Protein AF-R8CLT2-F1 (afdb_monomer_lite)

Radius of gyration: 24.38 Å; chains: 1; bounding box: 59×40×76 Å

Structure (mmCIF, N/CA/C/O backbone):
data_AF-R8CLT2-F1
#
_entry.id   AF-R8CLT2-F1
#
loop_
_atom_site.group_PDB
_atom_site.id
_atom_site.type_symbol
_atom_site.label_atom_id
_atom_site.label_alt_id
_atom_site.label_comp_id
_atom_site.label_asym_id
_atom_site.label_entity_id
_atom_site.label_seq_id
_atom_site.pdbx_PDB_ins_code
_atom_site.Cartn_x
_atom_site.Cartn_y
_atom_site.Cartn_z
_atom_site.occupancy
_atom_site.B_iso_or_equiv
_atom_site.auth_seq_id
_atom_site.auth_comp_id
_atom_site.auth_asym_id
_atom_site.auth_atom_id
_atom_site.pdbx_PDB_model_num
ATOM 1 N N . VAL A 1 1 ? -0.110 -12.751 3.035 1.00 49.50 1 VAL A N 1
ATOM 2 C CA . VAL A 1 1 ? 0.381 -11.671 2.142 1.00 49.50 1 VAL A CA 1
ATOM 3 C C . VAL A 1 1 ? 1.521 -12.260 1.326 1.00 49.50 1 VAL A C 1
ATOM 5 O O . VAL A 1 1 ? 2.300 -12.986 1.939 1.00 49.50 1 VAL A O 1
ATOM 8 N N . PRO A 1 2 ? 1.594 -12.081 -0.006 1.00 53.91 2 PRO A N 1
ATOM 9 C CA . PRO A 1 2 ? 2.715 -12.620 -0.772 1.00 53.91 2 PRO A CA 1
ATOM 10 C C . PRO A 1 2 ? 4.016 -12.050 -0.204 1.00 53.91 2 PRO A C 1
ATOM 12 O O . PRO A 1 2 ? 4.195 -10.838 -0.143 1.00 53.91 2 PRO A O 1
ATOM 15 N N . SER A 1 3 ? 4.888 -12.934 0.277 1.00 74.69 3 SER A N 1
ATOM 16 C CA . SER A 1 3 ? 6.164 -12.563 0.891 1.00 74.69 3 SER A CA 1
ATOM 17 C C . SER A 1 3 ? 7.198 -12.132 -0.144 1.00 74.69 3 SER A C 1
ATOM 19 O O . SER A 1 3 ? 8.192 -11.520 0.229 1.00 74.69 3 SER A O 1
ATOM 21 N N . LYS A 1 4 ? 6.957 -12.430 -1.427 1.00 87.88 4 LYS A N 1
ATOM 22 C CA . LYS A 1 4 ? 7.876 -12.201 -2.535 1.00 87.88 4 LYS A CA 1
ATOM 23 C C . LYS A 1 4 ? 7.122 -11.782 -3.802 1.00 87.88 4 LYS A C 1
ATOM 25 O O . LYS A 1 4 ? 6.136 -12.430 -4.151 1.00 87.88 4 LYS A O 1
ATOM 30 N N . LEU A 1 5 ? 7.578 -10.729 -4.478 1.00 89.69 5 LEU A N 1
ATOM 31 C CA . LEU A 1 5 ? 7.021 -10.226 -5.742 1.00 89.69 5 LEU A CA 1
ATOM 32 C C . LEU A 1 5 ? 8.101 -9.615 -6.649 1.00 89.69 5 LEU A C 1
ATOM 34 O O . LEU A 1 5 ? 9.196 -9.307 -6.187 1.00 89.69 5 LEU A O 1
ATOM 38 N N . HIS A 1 6 ? 7.795 -9.445 -7.933 1.00 89.50 6 HIS A N 1
ATOM 39 C CA . HIS A 1 6 ? 8.653 -8.732 -8.887 1.00 89.50 6 HIS A CA 1
ATOM 40 C C . HIS A 1 6 ? 8.399 -7.220 -8.829 1.00 89.50 6 HIS A C 1
ATOM 42 O O . HIS A 1 6 ? 7.281 -6.790 -8.534 1.00 89.50 6 HIS A O 1
ATOM 48 N N . SER A 1 7 ? 9.400 -6.391 -9.132 1.00 87.00 7 SER A N 1
ATOM 49 C CA . SER A 1 7 ? 9.173 -4.948 -9.289 1.00 87.00 7 SER A CA 1
ATOM 50 C C . SER A 1 7 ? 8.111 -4.702 -10.372 1.00 87.00 7 SER A C 1
ATOM 52 O O . SER A 1 7 ? 8.020 -5.459 -11.330 1.00 87.00 7 SER A O 1
ATOM 54 N N . GLY A 1 8 ? 7.245 -3.702 -10.215 1.00 87.00 8 GLY A N 1
ATOM 55 C CA . GLY A 1 8 ? 6.069 -3.496 -11.075 1.00 87.00 8 GLY A CA 1
ATOM 56 C C . GLY A 1 8 ? 4.820 -4.282 -10.661 1.00 87.00 8 GLY A C 1
ATOM 57 O O . GLY A 1 8 ? 3.723 -3.952 -11.105 1.00 87.00 8 GLY A O 1
ATOM 58 N N . TYR A 1 9 ? 4.932 -5.282 -9.780 1.00 89.56 9 TYR A N 1
ATOM 59 C CA . TYR A 1 9 ? 3.766 -5.977 -9.230 1.00 89.56 9 TYR A CA 1
ATOM 60 C C . TYR A 1 9 ? 3.267 -5.310 -7.948 1.00 89.56 9 TYR A C 1
ATOM 62 O O . TYR A 1 9 ? 4.017 -4.691 -7.188 1.00 89.56 9 TYR A O 1
ATOM 70 N N . GLY A 1 10 ? 1.967 -5.468 -7.703 1.00 91.44 10 GLY A N 1
ATOM 71 C CA . GLY A 1 10 ? 1.306 -4.969 -6.508 1.00 91.44 10 GLY A CA 1
ATOM 72 C C . GLY A 1 10 ? 0.925 -6.068 -5.529 1.00 91.44 10 GLY A C 1
ATOM 73 O O . GLY A 1 10 ? 0.532 -7.168 -5.924 1.00 91.44 10 GLY A O 1
ATOM 74 N N . PHE A 1 11 ? 0.983 -5.750 -4.240 1.00 93.06 11 PHE A N 1
ATOM 75 C CA . PHE A 1 11 ? 0.497 -6.606 -3.163 1.00 93.06 11 PHE A CA 1
ATOM 76 C C . PHE A 1 11 ? -0.743 -6.001 -2.507 1.00 93.06 11 PHE A C 1
ATOM 78 O O . PHE A 1 11 ? -0.935 -4.788 -2.476 1.00 93.06 11 PHE A O 1
ATOM 85 N N . THR A 1 12 ? -1.597 -6.867 -1.970 1.00 93.62 12 THR A N 1
ATOM 86 C CA . THR A 1 12 ? -2.786 -6.474 -1.210 1.00 93.62 12 THR A CA 1
ATOM 87 C C . THR A 1 12 ? -2.747 -7.102 0.174 1.00 93.62 12 THR A C 1
ATOM 89 O O . THR A 1 12 ? -2.075 -8.116 0.400 1.00 93.62 12 THR A O 1
ATOM 92 N N . TYR A 1 13 ? -3.456 -6.483 1.103 1.00 93.75 13 TYR A N 1
ATOM 93 C CA . TYR A 1 13 ? -3.587 -6.925 2.479 1.00 93.75 13 TYR A CA 1
ATOM 94 C C . TYR A 1 13 ? -4.881 -6.368 3.068 1.00 93.75 13 TYR A C 1
ATOM 96 O O . TYR A 1 13 ? -5.510 -5.476 2.501 1.00 93.75 13 TYR A O 1
ATOM 104 N N . GLU A 1 14 ? -5.268 -6.912 4.214 1.00 94.56 14 GLU A N 1
ATOM 105 C CA . GLU A 1 14 ? -6.485 -6.541 4.918 1.00 94.56 14 GLU A CA 1
ATOM 106 C C . GLU A 1 14 ? -6.159 -6.259 6.377 1.00 94.56 14 GLU A C 1
ATOM 108 O O . GLU A 1 14 ? -5.426 -7.018 7.013 1.00 94.56 14 GLU A O 1
ATOM 113 N N . VAL A 1 15 ? -6.705 -5.164 6.896 1.00 93.81 15 VAL A N 1
ATOM 114 C CA . VAL A 1 15 ? -6.575 -4.786 8.303 1.00 93.81 15 VAL A CA 1
ATOM 115 C C . VAL A 1 15 ? -7.942 -4.942 8.940 1.00 93.81 15 VAL A C 1
ATOM 117 O O . VAL A 1 15 ? -8.885 -4.229 8.593 1.00 93.81 15 VAL A O 1
ATOM 120 N N . ASN A 1 16 ? -8.034 -5.899 9.858 1.00 94.12 16 ASN A N 1
ATOM 121 C CA . ASN A 1 16 ? -9.256 -6.225 10.575 1.00 94.12 16 ASN A CA 1
ATOM 122 C C . ASN A 1 16 ? -9.138 -5.804 12.034 1.00 94.12 16 ASN A C 1
ATOM 124 O O . ASN A 1 16 ? -8.189 -6.176 12.723 1.00 94.12 16 ASN A O 1
ATOM 128 N N . GLY A 1 17 ? -10.129 -5.057 12.501 1.00 91.75 17 GLY A N 1
ATOM 129 C CA . GLY A 1 17 ? -10.293 -4.680 13.894 1.00 91.75 17 GLY A CA 1
ATOM 130 C C . GLY A 1 17 ? -11.462 -5.421 14.516 1.00 91.75 17 GLY A C 1
ATOM 131 O O . GLY A 1 17 ? -12.527 -5.544 13.907 1.00 91.75 17 GLY A O 1
ATOM 132 N N . LYS A 1 18 ? -11.284 -5.875 15.755 1.00 91.94 18 LYS A N 1
ATOM 133 C CA . LYS A 1 18 ? -12.376 -6.339 16.609 1.00 91.94 18 LYS A CA 1
ATOM 134 C C . LYS A 1 18 ? -12.186 -5.756 17.997 1.00 91.94 18 LYS A C 1
ATOM 136 O O . LYS A 1 18 ? -11.152 -5.981 18.619 1.00 91.94 18 LYS A O 1
ATOM 141 N N . TYR A 1 19 ? -13.189 -5.034 18.471 1.00 89.00 19 TYR A N 1
ATOM 142 C CA . TYR A 1 19 ? -13.229 -4.498 19.820 1.00 89.00 19 TYR A CA 1
ATOM 143 C C . TYR A 1 19 ? -14.223 -5.294 20.664 1.00 89.00 19 TYR A C 1
ATOM 145 O O . TYR A 1 19 ? -15.317 -5.631 20.209 1.00 89.00 19 TYR A O 1
ATOM 153 N N . LYS A 1 20 ? -13.827 -5.612 21.895 1.00 87.56 20 LYS A N 1
ATOM 154 C CA . LYS A 1 20 ? -14.691 -6.221 22.903 1.00 87.56 20 LYS A CA 1
ATOM 155 C C . LYS A 1 20 ? -14.406 -5.549 24.238 1.00 87.56 20 LYS A C 1
ATOM 157 O O . LYS A 1 20 ? -13.250 -5.335 24.588 1.00 87.56 20 LYS A O 1
ATOM 162 N N . ASN A 1 21 ? -15.469 -5.252 24.969 1.00 85.75 21 ASN A N 1
ATOM 163 C CA . ASN A 1 21 ? -15.415 -4.727 26.321 1.00 85.75 21 ASN A CA 1
ATOM 164 C C . ASN A 1 21 ? -16.237 -5.648 27.233 1.00 85.75 21 ASN A C 1
ATOM 166 O O . ASN A 1 21 ? -17.363 -6.006 26.888 1.00 85.75 21 ASN A O 1
ATOM 170 N N . ASP A 1 22 ? -15.671 -6.033 28.376 1.00 86.94 22 ASP A N 1
ATOM 171 C CA . ASP A 1 22 ? -16.324 -6.930 29.334 1.00 86.94 22 ASP A CA 1
ATOM 172 C C . ASP A 1 22 ? -17.427 -6.232 30.142 1.00 86.94 22 ASP A C 1
ATOM 174 O O . ASP A 1 22 ? -18.385 -6.883 30.551 1.00 86.94 22 ASP A O 1
ATOM 178 N N . TRP A 1 23 ? -17.348 -4.907 30.316 1.00 88.31 23 TRP A N 1
ATOM 179 C CA . TRP A 1 23 ? -18.410 -4.120 30.951 1.00 88.31 23 TRP A CA 1
ATOM 180 C C . TRP A 1 23 ? -19.652 -4.000 30.059 1.00 88.31 23 TRP A C 1
ATOM 182 O O . TRP A 1 23 ? -20.783 -4.106 30.525 1.00 88.31 23 TRP A O 1
ATOM 192 N N . ASN A 1 24 ? -19.447 -3.776 28.759 1.00 87.50 24 ASN A N 1
ATOM 193 C CA . ASN A 1 24 ? -20.518 -3.719 27.770 1.00 87.50 24 ASN A CA 1
ATOM 194 C C . ASN A 1 24 ? -20.028 -4.269 26.428 1.00 87.50 24 ASN A C 1
ATOM 196 O O . ASN A 1 24 ? -19.322 -3.586 25.684 1.00 87.50 24 ASN A O 1
ATOM 200 N N . ALA A 1 25 ? -20.473 -5.480 26.090 1.00 86.31 25 ALA A N 1
ATOM 201 C CA . ALA A 1 25 ? -20.092 -6.168 24.860 1.00 86.31 25 ALA A CA 1
ATOM 202 C C . ALA A 1 25 ? -20.496 -5.423 23.573 1.00 86.31 25 ALA A C 1
ATOM 204 O O . ALA A 1 25 ? -19.891 -5.656 22.529 1.00 86.31 25 ALA A O 1
ATOM 205 N N . ASN A 1 26 ? -21.482 -4.522 23.650 1.00 87.25 26 ASN A N 1
ATOM 206 C CA . ASN A 1 26 ? -21.979 -3.731 22.524 1.00 87.25 26 ASN A CA 1
ATOM 207 C C . ASN A 1 26 ? -21.375 -2.320 22.468 1.00 87.25 26 ASN A C 1
ATOM 209 O O . ASN A 1 26 ? -21.817 -1.503 21.662 1.00 87.25 26 ASN A O 1
ATOM 213 N N . TYR A 1 27 ? -20.395 -2.001 23.319 1.00 88.56 27 TYR A N 1
ATOM 214 C CA . TYR A 1 27 ? -19.746 -0.695 23.292 1.00 88.56 27 TYR A CA 1
ATOM 215 C C . TYR A 1 27 ? -18.956 -0.512 21.984 1.00 88.56 27 TYR A C 1
ATOM 217 O O . TYR A 1 27 ? -18.032 -1.293 21.729 1.00 88.56 27 TYR A O 1
ATOM 225 N N . PRO A 1 28 ? -19.265 0.511 21.166 1.00 87.56 28 PRO A N 1
ATOM 226 C CA . PRO A 1 28 ? -18.519 0.774 19.947 1.00 87.56 28 PRO A CA 1
ATOM 227 C C . PRO A 1 28 ? -17.139 1.325 20.308 1.00 87.56 28 PRO A C 1
ATOM 229 O O . PRO A 1 28 ? -17.020 2.362 20.952 1.00 87.56 28 PRO A O 1
ATOM 232 N N . GLY A 1 29 ? -16.087 0.623 19.906 1.00 89.31 29 GLY A N 1
ATOM 233 C CA . GLY A 1 29 ? -14.718 0.986 20.283 1.00 89.31 29 GLY A CA 1
ATOM 234 C C . GLY A 1 29 ? -13.657 0.541 19.290 1.00 89.31 29 GLY A C 1
ATOM 235 O O . GLY A 1 29 ? -12.471 0.620 19.587 1.00 89.31 29 GLY A O 1
ATOM 236 N N . VAL A 1 30 ? -14.057 0.047 18.119 1.00 93.19 30 VAL A N 1
ATOM 237 C CA . VAL A 1 30 ? -13.101 -0.313 17.073 1.00 93.19 30 VAL A CA 1
ATOM 238 C C . VAL A 1 30 ? -12.574 0.943 16.373 1.00 93.19 30 VAL A C 1
ATOM 240 O O . VAL A 1 30 ? -13.312 1.907 16.173 1.00 93.19 30 VAL A O 1
ATOM 243 N N . PHE A 1 31 ? -11.306 0.924 15.963 1.00 92.06 31 PHE A N 1
ATOM 244 C CA . PHE A 1 31 ? -10.695 2.026 15.220 1.00 92.06 31 PHE A CA 1
ATOM 245 C C . PHE A 1 31 ? -11.454 2.337 13.920 1.00 92.06 31 PHE A C 1
ATOM 247 O O . PHE A 1 31 ? -11.928 1.444 13.203 1.00 92.06 31 PHE A O 1
ATOM 254 N N . THR A 1 32 ? -11.577 3.633 13.627 1.00 93.06 32 THR A N 1
ATOM 255 C CA . THR A 1 32 ? -12.358 4.172 12.503 1.00 93.06 32 THR A CA 1
ATOM 256 C C . THR A 1 32 ? -11.518 4.483 11.274 1.00 93.06 32 THR A C 1
ATOM 258 O O . THR A 1 32 ? -12.074 4.618 10.185 1.00 93.06 32 THR A O 1
ATOM 261 N N . GLU A 1 33 ? -10.202 4.555 11.434 1.00 95.00 33 GLU A N 1
ATOM 262 C CA . GLU A 1 33 ? -9.241 4.894 10.391 1.00 95.00 33 GLU A CA 1
ATOM 263 C C . GLU A 1 33 ? -8.010 3.997 10.516 1.00 95.00 33 GLU A C 1
ATOM 265 O O . GLU A 1 33 ? -7.753 3.411 11.569 1.00 95.00 33 GLU A O 1
ATOM 270 N N . ALA A 1 34 ? -7.265 3.871 9.425 1.00 96.00 34 ALA A N 1
ATOM 271 C CA . ALA A 1 34 ? -5.984 3.189 9.398 1.00 96.00 34 ALA A CA 1
ATOM 272 C C . ALA A 1 34 ? -5.113 3.838 8.322 1.00 96.00 34 ALA A C 1
ATOM 274 O O . ALA A 1 34 ? -5.610 4.182 7.246 1.00 96.00 34 ALA A O 1
ATOM 275 N N . THR A 1 35 ? -3.827 3.989 8.599 1.00 97.19 35 THR A N 1
ATOM 276 C CA . THR A 1 35 ? -2.837 4.557 7.683 1.00 97.19 35 THR A CA 1
ATOM 277 C C . THR A 1 35 ? -1.734 3.541 7.447 1.00 97.19 35 THR A C 1
ATOM 279 O O . THR A 1 35 ? -1.342 2.801 8.343 1.00 97.19 35 THR A O 1
ATOM 282 N N . ALA A 1 36 ? -1.233 3.474 6.222 1.00 96.56 36 ALA A N 1
ATOM 283 C CA . ALA A 1 36 ? -0.080 2.667 5.870 1.00 96.56 36 ALA A CA 1
ATOM 284 C C . ALA A 1 36 ? 1.087 3.564 5.477 1.00 96.56 36 ALA A C 1
ATOM 286 O O . ALA A 1 36 ? 0.927 4.502 4.698 1.00 96.56 36 ALA A O 1
ATOM 287 N N . GLN A 1 37 ? 2.264 3.247 5.996 1.00 96.81 37 GLN A N 1
ATOM 288 C CA . GLN A 1 37 ? 3.531 3.848 5.621 1.00 96.81 37 GLN A CA 1
ATOM 289 C C . GLN A 1 37 ? 4.317 2.848 4.780 1.00 96.81 37 GLN A C 1
ATOM 291 O O . GLN A 1 37 ? 4.763 1.805 5.269 1.00 96.81 37 GLN A O 1
ATOM 296 N N . TYR A 1 38 ? 4.473 3.162 3.500 1.00 95.50 38 TYR A N 1
ATOM 297 C CA . TYR A 1 38 ? 5.172 2.317 2.549 1.00 95.50 38 TYR A CA 1
ATOM 298 C C . TYR A 1 38 ? 6.641 2.734 2.369 1.00 95.50 38 TYR A C 1
ATOM 300 O O . TYR A 1 38 ? 6.972 3.917 2.394 1.00 95.50 38 TYR A O 1
ATOM 308 N N . PRO A 1 39 ? 7.543 1.779 2.101 1.00 93.12 39 PRO A N 1
ATOM 309 C CA . PRO A 1 39 ? 8.980 2.030 1.922 1.00 93.12 39 PRO A CA 1
ATOM 310 C C . PRO A 1 39 ? 9.349 2.531 0.515 1.00 93.12 39 PRO A C 1
ATOM 312 O O . PRO A 1 39 ? 10.525 2.723 0.188 1.00 93.12 39 PRO A O 1
ATOM 315 N N . PHE A 1 40 ? 8.361 2.653 -0.365 1.00 92.38 40 PHE A N 1
ATOM 316 C CA . PHE A 1 40 ? 8.499 3.117 -1.737 1.00 92.38 40 PHE A CA 1
ATOM 317 C C . PHE A 1 40 ? 7.148 3.589 -2.256 1.00 92.38 40 PHE A C 1
ATOM 319 O O . PHE A 1 40 ? 6.105 3.137 -1.784 1.00 92.38 40 PHE A O 1
ATOM 326 N N . ALA A 1 41 ? 7.201 4.456 -3.255 1.00 92.00 41 ALA A N 1
ATOM 327 C CA . ALA A 1 41 ? 6.075 4.923 -4.040 1.00 92.00 41 ALA A CA 1
ATOM 328 C C . ALA A 1 41 ? 6.600 5.282 -5.438 1.00 92.00 41 ALA A C 1
ATOM 330 O O . ALA A 1 41 ? 7.798 5.555 -5.581 1.00 92.00 41 ALA A O 1
ATOM 331 N N . ASP A 1 42 ? 5.732 5.259 -6.446 1.00 88.00 42 ASP A N 1
ATOM 332 C CA . ASP A 1 42 ? 6.053 5.865 -7.739 1.00 88.00 42 ASP A CA 1
ATOM 333 C C . ASP A 1 42 ? 6.065 7.393 -7.642 1.00 88.00 42 ASP A C 1
ATOM 335 O O . ASP A 1 42 ? 5.614 7.991 -6.659 1.00 88.00 42 ASP A O 1
ATOM 339 N N . GLU A 1 43 ? 6.625 8.033 -8.664 1.00 80.50 43 GLU A N 1
ATOM 340 C CA . GLU A 1 43 ? 6.736 9.485 -8.718 1.00 80.50 43 GLU A CA 1
ATOM 341 C C . GLU A 1 43 ? 5.360 10.159 -8.597 1.00 80.50 43 GLU A C 1
ATOM 343 O O . GLU A 1 43 ? 4.400 9.796 -9.270 1.00 80.50 43 GLU A O 1
ATOM 348 N N . GLY A 1 44 ? 5.256 11.140 -7.697 1.00 78.75 44 GLY A N 1
ATOM 349 C CA . GLY A 1 44 ? 4.004 11.847 -7.413 1.00 78.75 44 GLY A CA 1
ATOM 350 C C . GLY A 1 44 ? 3.096 11.172 -6.378 1.00 78.75 44 GLY A C 1
ATOM 351 O O . GLY A 1 44 ? 2.205 11.840 -5.847 1.00 78.75 44 GLY A O 1
ATOM 352 N N . LEU A 1 45 ? 3.342 9.910 -6.008 1.00 88.25 45 LEU A N 1
ATOM 353 C CA . LEU A 1 45 ? 2.617 9.236 -4.931 1.00 88.25 45 LEU A CA 1
ATOM 354 C C . LEU A 1 45 ? 3.287 9.457 -3.572 1.00 88.25 45 LEU A C 1
ATOM 356 O O . LEU A 1 45 ? 4.502 9.357 -3.407 1.00 88.25 45 LEU A O 1
ATOM 360 N N . LYS A 1 46 ? 2.466 9.716 -2.552 1.00 91.62 46 LYS A N 1
ATOM 361 C CA . LYS A 1 46 ? 2.930 9.761 -1.162 1.00 91.62 46 LYS A CA 1
ATOM 362 C C . LYS A 1 46 ? 3.120 8.342 -0.633 1.00 91.62 46 LYS A C 1
ATOM 364 O O . LYS A 1 46 ? 2.280 7.475 -0.860 1.00 91.62 46 LYS A O 1
ATOM 369 N N . THR A 1 47 ? 4.192 8.119 0.117 1.00 92.81 47 THR A N 1
ATOM 370 C CA . THR A 1 47 ? 4.464 6.842 0.793 1.00 92.81 47 THR A CA 1
ATOM 371 C C . THR A 1 47 ? 3.516 6.572 1.958 1.00 92.81 47 THR A C 1
ATOM 373 O O . THR A 1 47 ? 3.255 5.415 2.269 1.00 92.81 47 THR A O 1
ATOM 376 N N . THR A 1 48 ? 2.974 7.618 2.582 1.00 96.31 48 THR A N 1
ATOM 377 C CA . THR A 1 48 ? 1.922 7.498 3.596 1.00 96.31 48 THR A CA 1
ATOM 378 C C . THR A 1 48 ? 0.554 7.583 2.935 1.00 96.31 48 THR A C 1
ATOM 380 O O . THR A 1 48 ? 0.268 8.549 2.224 1.00 96.31 48 THR A O 1
ATOM 383 N N . GLN A 1 49 ? -0.285 6.578 3.170 1.00 95.31 49 GLN A N 1
ATOM 384 C CA . GLN A 1 49 ? -1.597 6.430 2.548 1.00 95.31 49 GLN A CA 1
ATOM 385 C C . GLN A 1 49 ? -2.649 6.024 3.569 1.00 95.31 49 GLN A C 1
ATOM 387 O O . GLN A 1 49 ? -2.482 5.030 4.273 1.00 95.31 49 GLN A O 1
ATOM 392 N N . ASP A 1 50 ? -3.775 6.729 3.589 1.00 96.25 50 ASP A N 1
ATOM 393 C CA . ASP A 1 50 ? -4.947 6.248 4.323 1.00 96.25 50 ASP A CA 1
ATOM 394 C C . ASP A 1 50 ? -5.505 4.998 3.645 1.00 96.25 50 ASP A C 1
ATOM 396 O O . ASP A 1 50 ? -5.531 4.894 2.413 1.00 96.25 50 ASP A O 1
ATOM 400 N N . LEU A 1 51 ? -5.989 4.064 4.451 1.00 96.25 51 LEU A N 1
ATOM 401 C CA . LEU A 1 51 ? -6.672 2.875 3.976 1.00 96.25 51 LEU A CA 1
ATOM 402 C C . LEU A 1 51 ? -8.161 3.145 3.804 1.00 96.25 51 LEU A C 1
ATOM 404 O O . LEU A 1 51 ? -8.787 3.906 4.542 1.00 96.25 51 LEU A O 1
ATOM 408 N N . GLU A 1 52 ? -8.751 2.485 2.819 1.00 96.56 52 GLU A N 1
ATOM 409 C CA . GLU A 1 52 ? -10.169 2.598 2.547 1.00 96.56 52 GLU A CA 1
ATOM 410 C C . GLU A 1 52 ? -10.950 1.648 3.455 1.00 96.56 52 GLU A C 1
ATOM 412 O O . GLU A 1 52 ? -10.727 0.433 3.476 1.00 96.56 52 GLU A O 1
ATOM 417 N N . ARG A 1 53 ? -11.889 2.213 4.210 1.00 96.12 53 ARG A N 1
ATOM 418 C CA . ARG A 1 53 ? -12.797 1.467 5.079 1.00 96.12 53 ARG A CA 1
ATOM 419 C C . ARG A 1 53 ? -13.839 0.736 4.240 1.00 96.12 53 ARG A C 1
ATOM 421 O O . ARG A 1 53 ? -14.669 1.367 3.598 1.00 96.12 53 ARG A O 1
ATOM 428 N N . VAL A 1 54 ? -13.819 -0.590 4.299 1.00 96.38 54 VAL A N 1
ATOM 429 C CA . VAL A 1 54 ? -14.765 -1.463 3.585 1.00 96.38 54 VAL A CA 1
ATOM 430 C C . VAL A 1 54 ? -16.016 -1.720 4.416 1.00 96.38 54 VAL A C 1
ATOM 432 O O . VAL A 1 54 ? -17.122 -1.747 3.889 1.00 96.38 54 VAL A O 1
ATOM 435 N N . SER A 1 55 ? -15.854 -1.903 5.726 1.00 96.19 55 SER A N 1
ATOM 436 C CA . SER A 1 55 ? -16.975 -2.098 6.647 1.00 96.19 55 SER A CA 1
ATOM 437 C C . SER A 1 55 ? -16.623 -1.614 8.045 1.00 96.19 55 SER A C 1
ATOM 439 O O . SER A 1 55 ? -15.474 -1.743 8.473 1.00 96.19 55 SER A O 1
ATOM 441 N N . ASN A 1 56 ? -17.613 -1.105 8.776 1.00 94.00 56 ASN A N 1
ATOM 442 C CA . ASN A 1 56 ? -17.489 -0.781 10.193 1.00 94.00 56 ASN A CA 1
ATOM 443 C C . ASN A 1 56 ? -18.856 -0.936 10.877 1.00 94.00 56 ASN A C 1
ATOM 445 O O . ASN A 1 56 ? -19.843 -0.378 10.406 1.00 94.00 56 ASN A O 1
ATOM 449 N N . THR A 1 57 ? -18.909 -1.711 11.958 1.00 93.12 57 THR A N 1
ATOM 450 C CA . THR A 1 57 ? -20.128 -1.971 12.749 1.00 93.12 57 THR A CA 1
ATOM 451 C C . THR A 1 57 ? -20.073 -1.338 14.144 1.00 93.12 57 THR A C 1
ATOM 453 O O . THR A 1 57 ? -20.932 -1.600 14.978 1.00 93.12 57 THR A O 1
ATOM 456 N N . GLY A 1 58 ? -19.025 -0.566 14.447 1.00 89.25 58 GLY A N 1
ATOM 457 C CA . GLY A 1 58 ? -18.671 -0.103 15.793 1.00 89.25 58 GLY A CA 1
ATOM 458 C C . GLY A 1 58 ? -17.915 -1.145 16.630 1.00 89.25 58 GLY A C 1
ATOM 459 O O . GLY A 1 58 ? -17.058 -0.780 17.436 1.00 89.25 58 GLY A O 1
ATOM 460 N N . LEU A 1 59 ? -18.165 -2.438 16.401 1.00 90.56 59 LEU A N 1
ATOM 461 C CA . LEU A 1 59 ? -17.483 -3.555 17.076 1.00 90.56 59 LEU A CA 1
ATOM 462 C C . LEU A 1 59 ? -16.403 -4.197 16.208 1.00 90.56 59 LEU A C 1
ATOM 464 O O . LEU A 1 59 ? -15.407 -4.715 16.714 1.00 90.56 59 LEU A O 1
ATOM 468 N N . THR A 1 60 ? -16.598 -4.168 14.894 1.00 94.12 60 THR A N 1
ATOM 469 C CA . THR A 1 60 ? -15.643 -4.669 13.909 1.00 94.12 60 THR A CA 1
ATOM 470 C C . THR A 1 60 ? -15.389 -3.632 12.833 1.00 94.12 60 THR A C 1
ATOM 472 O O . THR A 1 60 ? -16.279 -2.857 12.476 1.00 94.12 60 THR A O 1
ATOM 475 N N . SER A 1 61 ? -14.174 -3.625 12.300 1.00 95.06 61 SER A N 1
ATOM 476 C CA . SER A 1 61 ? -13.790 -2.783 11.174 1.00 95.06 61 SER A CA 1
ATOM 477 C C . SER A 1 61 ? -12.897 -3.551 10.212 1.00 95.06 61 SER A C 1
ATOM 479 O O . SER A 1 61 ? -12.174 -4.466 10.607 1.00 95.06 61 SER A O 1
ATOM 481 N N . LYS A 1 62 ? -12.981 -3.190 8.933 1.00 96.75 62 LYS A N 1
ATOM 482 C CA . LYS A 1 62 ? -12.184 -3.775 7.858 1.00 96.75 62 LYS A CA 1
ATOM 483 C C . LYS A 1 62 ? -11.692 -2.674 6.939 1.00 96.75 62 LYS A C 1
ATOM 485 O O . LYS A 1 62 ? -12.500 -1.883 6.442 1.00 96.75 62 LYS A O 1
ATOM 490 N N . PHE A 1 63 ? -10.391 -2.664 6.685 1.00 96.56 63 PHE A N 1
ATOM 491 C CA . PHE A 1 63 ? -9.734 -1.716 5.796 1.00 96.56 63 PHE A CA 1
ATOM 492 C C . PHE A 1 63 ? -8.908 -2.443 4.741 1.00 96.56 63 PHE A C 1
ATOM 494 O O . PHE A 1 63 ? -8.301 -3.483 5.014 1.00 96.56 63 PHE A O 1
ATOM 501 N N . LEU A 1 64 ? -8.877 -1.867 3.544 1.00 96.44 64 LEU A N 1
ATOM 502 C CA . LEU A 1 64 ? -8.062 -2.308 2.416 1.00 96.44 64 LEU A CA 1
ATOM 503 C C . LEU A 1 64 ? -7.257 -1.122 1.868 1.00 96.44 64 LEU A C 1
ATOM 505 O O . LEU A 1 64 ? -7.665 0.027 2.049 1.00 96.44 64 LEU A O 1
ATOM 509 N N . PRO A 1 65 ? -6.153 -1.365 1.145 1.00 95.69 65 PRO A N 1
ATOM 510 C CA . PRO A 1 65 ? -5.518 -0.332 0.337 1.00 95.69 65 PRO A CA 1
ATOM 511 C C . PRO A 1 65 ? -6.524 0.368 -0.587 1.00 95.69 65 PRO A C 1
ATOM 513 O O . PRO A 1 65 ? -7.473 -0.259 -1.076 1.00 95.69 65 PRO A O 1
ATOM 516 N N . LYS A 1 66 ? -6.294 1.661 -0.843 1.00 94.69 66 LYS A N 1
ATOM 517 C CA . LYS A 1 66 ? -7.024 2.418 -1.868 1.00 94.69 66 LYS A CA 1
ATOM 518 C C . LYS A 1 66 ? -6.843 1.758 -3.238 1.00 94.69 66 LYS A C 1
ATOM 520 O O . LYS A 1 66 ? -5.844 1.080 -3.489 1.00 94.69 66 LYS A O 1
ATOM 525 N N . ASN A 1 67 ? -7.819 1.960 -4.115 1.00 94.94 67 ASN A N 1
ATOM 526 C CA . ASN A 1 67 ? -7.701 1.526 -5.500 1.00 94.94 67 ASN A CA 1
ATOM 527 C C . ASN A 1 67 ? -6.598 2.324 -6.206 1.00 94.94 67 ASN A C 1
ATOM 529 O O . ASN A 1 67 ? -6.602 3.552 -6.138 1.00 94.94 67 ASN A O 1
ATOM 533 N N . MET A 1 68 ? -5.686 1.627 -6.876 1.00 93.56 68 MET A N 1
ATOM 534 C CA . MET A 1 68 ? -4.610 2.229 -7.658 1.00 93.56 68 MET A CA 1
ATOM 535 C C . MET A 1 68 ? -4.873 2.041 -9.145 1.00 93.56 68 MET A C 1
ATOM 537 O O . MET A 1 68 ? -5.580 1.124 -9.567 1.00 93.56 68 MET A O 1
ATOM 541 N N . TYR A 1 69 ? -4.277 2.909 -9.944 1.00 91.81 69 TYR A N 1
ATOM 542 C CA . TYR A 1 69 ? -4.389 2.914 -11.391 1.00 91.81 69 TYR A CA 1
ATOM 543 C C . TYR A 1 69 ? -3.002 2.863 -12.000 1.00 91.81 69 TYR A C 1
ATOM 545 O O . TYR A 1 69 ? -2.058 3.378 -11.412 1.00 91.81 69 TYR A O 1
ATOM 553 N N . LEU A 1 70 ? -2.870 2.235 -13.158 1.00 88.69 70 LEU A N 1
ATOM 554 C CA . LEU A 1 70 ? -1.585 2.105 -13.834 1.00 88.69 70 LEU A CA 1
ATOM 555 C C . LEU A 1 70 ? -1.687 2.725 -15.216 1.00 88.69 70 LEU A C 1
ATOM 557 O O . LEU A 1 70 ? -2.728 2.639 -15.868 1.00 88.69 70 LEU A O 1
ATOM 561 N N . SER A 1 71 ? -0.597 3.304 -15.685 1.00 85.50 71 SER A N 1
ATOM 562 C CA . SER A 1 71 ? -0.419 3.531 -17.110 1.00 85.50 71 SER A CA 1
ATOM 563 C C . SER A 1 71 ? -0.216 2.195 -17.839 1.00 85.50 71 SER A C 1
ATOM 565 O O . SER A 1 71 ? 0.564 1.351 -17.395 1.00 85.50 71 SER A O 1
ATOM 567 N N . GLU A 1 72 ? -0.870 2.027 -18.990 1.00 81.50 72 GLU A N 1
ATOM 568 C CA . GLU A 1 72 ? -0.647 0.882 -19.882 1.00 81.50 72 GLU A CA 1
ATOM 569 C C . GLU A 1 72 ? 0.741 0.895 -20.549 1.00 81.50 72 GLU A C 1
ATOM 571 O O . GLU A 1 72 ? 1.284 -0.168 -20.834 1.00 81.50 72 GLU A O 1
ATOM 576 N N . ILE A 1 73 ? 1.327 2.073 -20.792 1.00 77.06 73 ILE A N 1
ATOM 577 C CA . ILE A 1 73 ? 2.564 2.223 -21.578 1.00 77.06 73 ILE A CA 1
ATOM 578 C C . ILE A 1 73 ? 3.794 2.306 -20.671 1.00 77.06 73 ILE A C 1
ATOM 580 O O . ILE A 1 73 ? 4.768 1.582 -20.861 1.00 77.06 73 ILE A O 1
ATOM 584 N N . THR A 1 74 ? 3.774 3.202 -19.685 1.00 78.19 74 THR A N 1
ATOM 585 C CA . THR A 1 74 ? 4.915 3.449 -18.793 1.00 78.19 74 THR A CA 1
ATOM 586 C C . THR A 1 74 ? 4.916 2.558 -17.556 1.00 78.19 74 THR A C 1
ATOM 588 O O . THR A 1 74 ? 5.960 2.404 -16.920 1.00 78.19 74 THR A O 1
ATOM 591 N N . GLY A 1 75 ? 3.767 1.978 -17.191 1.00 80.69 75 GLY A N 1
ATOM 592 C CA . GLY A 1 75 ? 3.614 1.187 -15.969 1.00 80.69 75 GLY A CA 1
ATOM 593 C C . GLY A 1 75 ? 3.697 2.007 -14.677 1.00 80.69 75 GLY A C 1
ATOM 594 O O . GLY A 1 75 ? 3.808 1.422 -13.602 1.00 80.69 75 GLY A O 1
ATOM 595 N N . LEU A 1 76 ? 3.653 3.342 -14.769 1.00 85.31 76 LEU A N 1
ATOM 596 C CA . LEU A 1 76 ? 3.587 4.234 -13.611 1.00 85.31 76 LEU A CA 1
ATOM 597 C C . LEU A 1 76 ? 2.253 4.083 -12.878 1.00 85.31 76 LEU A C 1
ATOM 599 O O . LEU A 1 76 ? 1.202 3.936 -13.507 1.00 85.31 76 LEU A O 1
ATOM 603 N N . VAL A 1 77 ? 2.305 4.155 -11.549 1.00 89.88 77 VAL A N 1
ATOM 604 C CA . VAL A 1 77 ? 1.135 4.018 -10.675 1.00 89.88 77 VAL A CA 1
ATOM 605 C C . VAL A 1 77 ? 0.580 5.388 -10.275 1.00 89.88 77 VAL A C 1
ATOM 607 O O . VAL A 1 77 ? 1.322 6.301 -9.919 1.00 89.88 77 VAL A O 1
ATOM 610 N N . PHE A 1 78 ? -0.747 5.505 -10.253 1.00 89.31 78 PHE A N 1
ATOM 611 C CA . PHE A 1 78 ? -1.504 6.696 -9.874 1.00 89.31 78 PHE A CA 1
ATOM 612 C C . PHE A 1 78 ? -2.612 6.365 -8.865 1.00 89.31 78 PHE A C 1
ATOM 614 O O . PHE A 1 78 ? -3.148 5.257 -8.836 1.00 89.31 78 PHE A O 1
ATOM 621 N N . ASP A 1 79 ? -3.016 7.359 -8.077 1.00 89.44 79 ASP A N 1
ATOM 622 C CA . ASP A 1 79 ? -4.129 7.283 -7.119 1.00 89.44 79 ASP A CA 1
ATOM 623 C C . ASP A 1 79 ? -5.483 7.715 -7.725 1.00 89.44 79 ASP A C 1
ATOM 625 O O . ASP A 1 79 ? -6.524 7.648 -7.070 1.00 89.44 79 ASP A O 1
ATOM 629 N N . SER A 1 80 ? -5.492 8.132 -8.996 1.00 86.75 80 SER A N 1
ATOM 630 C CA . SER A 1 80 ? -6.671 8.607 -9.725 1.00 86.75 80 SER A CA 1
ATOM 631 C C . SER A 1 80 ? -6.719 8.072 -11.158 1.00 86.75 80 SER A C 1
ATOM 633 O O . SER A 1 80 ? -5.693 7.953 -11.821 1.00 86.75 80 SER A O 1
ATOM 635 N N . LYS A 1 81 ? -7.938 7.848 -11.677 1.00 83.81 81 LYS A N 1
ATOM 636 C CA . LYS A 1 81 ? -8.192 7.525 -13.099 1.00 83.81 81 LYS A CA 1
ATOM 637 C C . LYS A 1 81 ? -7.797 8.651 -14.057 1.00 83.81 81 LYS A C 1
ATOM 639 O O . LYS A 1 81 ? -7.684 8.422 -15.256 1.00 83.81 81 LYS A O 1
ATOM 644 N N . ARG A 1 82 ? -7.687 9.879 -13.548 1.00 80.31 82 ARG A N 1
ATOM 645 C CA . ARG A 1 82 ? -7.325 11.084 -14.304 1.00 80.31 82 ARG A CA 1
ATOM 646 C C . ARG A 1 82 ? -6.260 11.845 -13.513 1.00 80.31 82 ARG A C 1
ATOM 648 O O . ARG A 1 82 ? -6.614 12.767 -12.772 1.00 80.31 82 ARG A O 1
ATOM 655 N N . PRO A 1 83 ? -4.991 11.414 -13.570 1.00 74.00 83 PRO A N 1
ATOM 656 C CA . PRO A 1 83 ? -3.920 12.071 -12.835 1.00 74.00 83 PRO A CA 1
ATOM 657 C C . PRO A 1 83 ? -3.694 13.479 -13.399 1.00 74.00 83 PRO A C 1
ATOM 659 O O . PRO A 1 83 ? -3.467 13.657 -14.585 1.00 74.00 83 PRO A O 1
ATOM 662 N N . THR A 1 84 ? -3.757 14.507 -12.554 1.00 62.94 84 THR A N 1
ATOM 663 C CA . THR A 1 84 ? -3.589 15.913 -12.977 1.00 62.94 84 THR A CA 1
ATOM 664 C C . THR A 1 84 ? -2.144 16.414 -12.874 1.00 62.94 84 THR A C 1
ATOM 666 O O . THR A 1 84 ? -1.874 17.565 -13.207 1.00 62.94 84 THR A O 1
ATOM 669 N N . LYS A 1 85 ? -1.218 15.582 -12.373 1.00 55.03 85 LYS A N 1
ATOM 670 C CA . LYS A 1 85 ? 0.148 15.977 -11.979 1.00 55.03 85 LYS A CA 1
ATOM 671 C C . LYS A 1 85 ? 1.222 14.938 -12.325 1.00 55.03 85 LYS A C 1
ATOM 673 O O . LYS A 1 85 ? 2.117 14.700 -11.521 1.00 55.03 85 LYS A O 1
ATOM 678 N N . SER A 1 86 ? 1.141 14.304 -13.488 1.00 57.09 86 SER A N 1
ATOM 679 C CA . SER A 1 86 ? 2.250 13.475 -13.968 1.00 57.09 86 SER A CA 1
ATOM 680 C C . SER A 1 86 ? 2.945 14.182 -15.121 1.00 57.09 86 SER A C 1
ATOM 682 O O . SER A 1 86 ? 2.295 14.516 -16.106 1.00 57.09 86 SER A O 1
ATOM 684 N N . LEU A 1 87 ? 4.264 14.378 -15.016 1.00 56.50 87 LEU A N 1
ATOM 685 C CA . LEU A 1 87 ? 5.115 14.816 -16.134 1.00 56.50 87 LEU A CA 1
ATOM 686 C C . LEU A 1 87 ? 5.030 13.866 -17.341 1.00 56.50 87 LEU A C 1
ATOM 688 O O . LEU A 1 87 ? 5.390 14.253 -18.448 1.00 56.50 87 LEU A O 1
ATOM 692 N N . TYR A 1 88 ? 4.558 12.639 -17.114 1.00 56.47 88 TYR A N 1
ATOM 693 C CA . TYR A 1 88 ? 4.495 11.562 -18.093 1.00 56.47 88 TYR A CA 1
ATOM 694 C C . TYR A 1 88 ? 3.073 11.260 -18.576 1.00 56.47 88 TYR A C 1
ATOM 696 O O . TYR A 1 88 ? 2.915 10.422 -19.455 1.00 56.47 88 TYR A O 1
ATOM 704 N N . TRP A 1 89 ? 2.050 11.929 -18.027 1.00 62.38 89 TRP A N 1
ATOM 705 C CA . TRP A 1 89 ? 0.677 11.790 -18.510 1.00 62.38 89 TRP A CA 1
ATOM 706 C C . TRP A 1 89 ? 0.324 12.980 -19.400 1.00 62.38 89 TRP A C 1
ATOM 708 O O . TRP A 1 89 ? 0.094 14.092 -18.926 1.00 62.38 89 TRP A O 1
ATOM 718 N N . ASP A 1 90 ? 0.270 12.732 -20.702 1.00 65.62 90 ASP A N 1
ATOM 719 C CA . ASP A 1 90 ? -0.071 13.703 -21.747 1.00 65.62 90 ASP A CA 1
ATOM 720 C C . ASP A 1 90 ? -1.590 13.880 -21.951 1.00 65.62 90 ASP A C 1
ATOM 722 O O . ASP A 1 90 ? -2.031 14.592 -22.854 1.00 65.62 90 ASP A O 1
ATOM 726 N N . GLY A 1 91 ? -2.409 13.230 -21.119 1.00 68.81 91 GLY A N 1
ATOM 727 C CA . GLY A 1 91 ? -3.863 13.215 -21.259 1.00 68.81 91 GLY A CA 1
ATOM 728 C C . GLY A 1 91 ? -4.403 12.177 -22.241 1.00 68.81 91 GLY A C 1
ATOM 729 O O . GLY A 1 91 ? -5.619 11.978 -22.292 1.00 68.81 91 G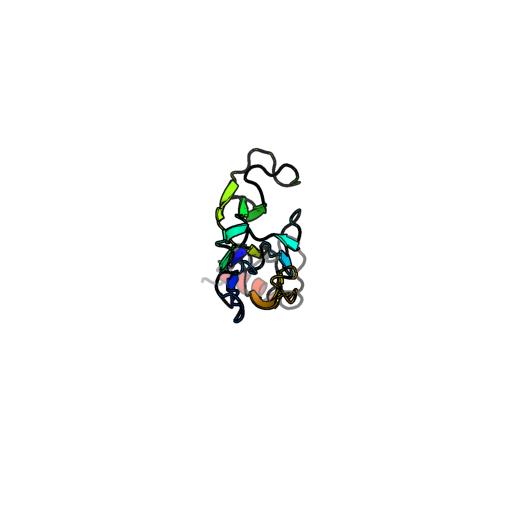LY A O 1
ATOM 730 N N . GLN A 1 92 ? -3.532 11.516 -23.003 1.00 70.94 92 GLN A N 1
ATOM 731 C CA . GLN A 1 92 ? -3.882 10.537 -24.036 1.00 70.94 92 GLN A CA 1
ATOM 732 C C . GLN A 1 92 ? -3.555 9.107 -23.609 1.00 70.94 92 GLN A C 1
ATOM 734 O O . GLN A 1 92 ? -4.168 8.158 -24.098 1.00 70.94 92 GLN A O 1
ATOM 739 N N . GLU A 1 93 ? -2.619 8.950 -22.676 1.00 75.38 93 GLU A N 1
ATOM 740 C CA . GLU A 1 93 ? -2.231 7.651 -22.149 1.00 75.38 93 GLU A CA 1
ATOM 741 C C . GLU A 1 93 ? -3.408 6.919 -21.483 1.00 75.38 93 GLU A C 1
ATOM 743 O O . GLU A 1 93 ? -4.115 7.443 -20.610 1.00 75.38 93 GLU A O 1
ATOM 748 N N . LYS A 1 94 ? -3.599 5.663 -21.897 1.00 83.62 94 LYS A N 1
ATOM 749 C CA . LYS A 1 94 ? -4.645 4.793 -21.371 1.00 83.62 94 LYS A CA 1
ATOM 750 C C . LYS A 1 94 ? -4.289 4.332 -19.960 1.00 83.62 94 LYS A C 1
ATOM 752 O O . LYS A 1 94 ? -3.258 3.705 -19.722 1.00 83.62 94 LYS A O 1
ATOM 757 N N . ILE A 1 95 ? -5.197 4.629 -19.036 1.00 88.44 95 ILE A N 1
ATOM 758 C CA . ILE A 1 95 ? -5.103 4.238 -17.633 1.00 88.44 95 ILE A CA 1
ATOM 759 C C . ILE A 1 95 ? -5.918 2.964 -17.403 1.00 88.44 95 ILE A C 1
ATOM 761 O O . ILE A 1 95 ? -7.110 2.909 -17.720 1.00 88.44 95 ILE A O 1
ATOM 765 N N . ILE A 1 96 ? -5.281 1.948 -16.827 1.00 90.00 96 ILE A N 1
ATOM 766 C CA . ILE A 1 96 ? -5.903 0.680 -16.442 1.00 90.00 96 ILE A CA 1
ATOM 767 C C . ILE A 1 96 ? -6.201 0.653 -14.939 1.00 90.00 96 ILE A C 1
ATOM 769 O O . ILE A 1 96 ? -5.535 1.303 -14.129 1.00 90.00 96 ILE A O 1
ATOM 773 N N . ASP A 1 97 ? -7.225 -0.110 -14.560 1.00 93.00 97 ASP A N 1
ATOM 774 C CA . ASP A 1 97 ? -7.578 -0.332 -13.158 1.00 93.00 97 ASP A CA 1
ATOM 775 C C . ASP A 1 97 ? -6.618 -1.354 -12.527 1.00 93.00 97 ASP A C 1
ATOM 777 O O . ASP A 1 97 ? -6.629 -2.532 -12.886 1.00 93.00 97 ASP A O 1
ATOM 781 N N . GLY A 1 98 ? -5.765 -0.895 -11.607 1.00 90.62 98 GLY A N 1
ATOM 782 C CA . GLY A 1 98 ? -4.803 -1.728 -10.878 1.00 90.62 98 GLY A CA 1
ATOM 783 C C . GLY A 1 98 ? -5.408 -2.432 -9.658 1.00 90.62 98 GLY A C 1
ATOM 784 O O . GLY A 1 98 ? -4.779 -3.296 -9.039 1.00 90.62 98 GLY A O 1
ATOM 785 N N . GLY A 1 99 ? -6.649 -2.112 -9.294 1.00 94.75 99 GLY A N 1
ATOM 786 C CA . GLY A 1 99 ? -7.293 -2.682 -8.122 1.00 94.75 99 GLY A CA 1
ATOM 787 C C . GLY A 1 99 ? -6.714 -2.174 -6.792 1.00 94.75 99 GLY A C 1
ATOM 788 O O . GLY A 1 99 ? -5.875 -1.273 -6.717 1.00 94.75 99 GLY A O 1
ATOM 789 N N . ARG A 1 100 ? -7.163 -2.790 -5.693 1.00 94.50 100 ARG A N 1
ATOM 790 C CA . ARG A 1 100 ? -6.780 -2.447 -4.309 1.00 94.50 100 ARG A CA 1
ATOM 791 C C . ARG A 1 100 ? -5.442 -3.071 -3.912 1.00 94.50 100 ARG A C 1
ATOM 793 O O . ARG A 1 100 ? -5.389 -4.017 -3.117 1.00 94.50 100 ARG A O 1
ATOM 800 N N . LYS A 1 101 ? -4.360 -2.580 -4.510 1.00 93.44 101 LYS A N 1
ATOM 801 C CA . LYS A 1 101 ? -2.989 -3.066 -4.309 1.00 93.44 101 LYS A CA 1
ATOM 802 C C . LYS A 1 101 ? -2.024 -1.898 -4.160 1.00 93.44 101 LYS A C 1
ATOM 804 O O . LYS A 1 101 ? -2.212 -0.862 -4.782 1.00 93.44 101 LYS A O 1
ATOM 809 N N . TRP A 1 102 ? -0.963 -2.093 -3.384 1.00 94.50 102 TRP A N 1
ATOM 810 C CA . TRP A 1 102 ? 0.191 -1.201 -3.393 1.00 94.50 102 TRP A CA 1
ATOM 811 C C . TRP A 1 102 ? 1.273 -1.766 -4.305 1.00 94.50 102 TRP A C 1
ATOM 813 O O . TRP A 1 102 ? 1.661 -2.925 -4.150 1.00 94.50 102 TRP A O 1
ATOM 823 N N . TYR A 1 103 ? 1.734 -0.962 -5.257 1.00 93.25 103 TYR A N 1
ATOM 824 C CA . TYR A 1 103 ? 2.638 -1.384 -6.322 1.00 93.25 103 TYR A CA 1
ATOM 825 C C . TYR A 1 103 ? 4.087 -1.018 -6.017 1.00 93.25 103 TYR A C 1
ATOM 827 O O . TYR A 1 103 ? 4.387 0.084 -5.556 1.00 93.25 103 TYR A O 1
ATOM 835 N N . ALA A 1 104 ? 4.995 -1.957 -6.277 1.00 92.25 104 ALA A N 1
ATOM 836 C CA . ALA A 1 104 ? 6.417 -1.658 -6.317 1.00 92.25 104 ALA A CA 1
ATOM 837 C C . ALA A 1 104 ? 6.751 -0.945 -7.636 1.00 92.25 104 ALA A C 1
ATOM 839 O O . ALA A 1 104 ? 6.423 -1.495 -8.685 1.00 92.25 104 ALA A O 1
ATOM 840 N N . PRO A 1 105 ? 7.446 0.208 -7.618 1.00 89.50 105 PRO A N 1
ATOM 841 C CA . PRO A 1 105 ? 7.929 0.849 -8.839 1.00 89.50 105 PRO A CA 1
ATOM 842 C C . PRO A 1 105 ? 8.717 -0.127 -9.715 1.00 89.50 105 PRO A C 1
ATOM 844 O O . PRO A 1 105 ? 9.509 -0.912 -9.189 1.00 89.50 105 PRO A O 1
ATOM 847 N N . LEU A 1 106 ? 8.585 -0.047 -11.041 1.00 85.31 106 LEU A N 1
ATOM 848 C CA . LEU A 1 106 ? 9.308 -0.931 -11.974 1.00 85.31 106 LEU A CA 1
ATOM 849 C C . LEU A 1 106 ? 10.830 -0.905 -11.767 1.00 85.31 106 LEU A C 1
ATOM 851 O O . LEU A 1 106 ? 11.505 -1.924 -11.875 1.00 85.31 106 LEU A O 1
ATOM 855 N N . LYS A 1 107 ? 11.380 0.258 -11.407 1.00 83.94 107 LYS A N 1
ATOM 856 C CA . LYS A 1 107 ? 12.821 0.457 -11.175 1.00 83.94 107 LYS A CA 1
ATOM 857 C C . LYS A 1 107 ? 13.263 0.105 -9.749 1.00 83.94 107 LYS A C 1
ATOM 859 O O . LYS A 1 107 ? 14.391 0.419 -9.357 1.00 83.94 107 LYS A O 1
ATOM 864 N N . LYS A 1 108 ? 12.383 -0.475 -8.928 1.00 89.00 108 LYS A N 1
ATOM 865 C CA . LYS A 1 108 ? 12.708 -0.804 -7.541 1.00 89.00 108 LYS A CA 1
ATOM 866 C C . LYS A 1 108 ? 13.717 -1.952 -7.503 1.00 89.00 108 LYS A C 1
ATOM 868 O O . LYS A 1 108 ? 13.521 -2.974 -8.144 1.00 89.00 108 LYS A O 1
ATOM 873 N N . LYS A 1 109 ? 14.799 -1.757 -6.744 1.00 87.62 109 LYS A N 1
ATOM 874 C CA . LYS A 1 109 ? 15.841 -2.770 -6.552 1.00 87.62 109 LYS A CA 1
ATOM 875 C C . LYS A 1 109 ? 15.307 -3.975 -5.783 1.00 87.62 109 LYS A C 1
ATOM 877 O O . LYS A 1 109 ? 14.426 -3.834 -4.935 1.00 87.62 109 LYS A O 1
ATOM 882 N N . ASP A 1 110 ? 15.938 -5.115 -6.021 1.00 89.50 110 ASP A N 1
ATOM 883 C CA . ASP A 1 110 ? 15.757 -6.310 -5.214 1.00 89.50 110 ASP A CA 1
ATOM 884 C C . ASP A 1 110 ? 16.087 -6.034 -3.748 1.00 89.50 110 ASP A C 1
ATOM 886 O O . ASP A 1 110 ? 17.058 -5.343 -3.416 1.00 89.50 110 ASP A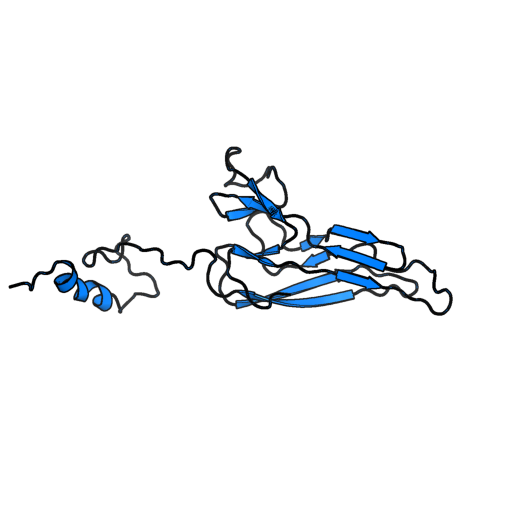 O 1
ATOM 890 N N . GLY A 1 111 ? 15.279 -6.590 -2.854 1.00 91.00 111 GLY A N 1
ATOM 891 C CA . GLY A 1 111 ? 15.477 -6.416 -1.426 1.00 91.00 111 GLY A CA 1
ATOM 892 C C . GLY A 1 111 ? 14.231 -6.669 -0.600 1.00 91.00 111 GLY A C 1
ATOM 893 O O . GLY A 1 111 ? 13.130 -6.868 -1.106 1.00 91.00 111 GLY A O 1
ATOM 894 N N . LYS A 1 112 ? 14.426 -6.648 0.714 1.00 94.06 112 LYS A N 1
ATOM 895 C CA . LYS A 1 112 ? 13.360 -6.770 1.704 1.00 94.06 112 LYS A CA 1
ATOM 896 C C . LYS A 1 112 ? 12.955 -5.385 2.176 1.00 94.06 112 LYS A C 1
ATOM 898 O O . LYS A 1 112 ? 13.795 -4.611 2.628 1.00 94.06 112 LYS A O 1
ATOM 903 N N . TYR A 1 113 ? 11.668 -5.093 2.083 1.00 94.12 113 TYR A N 1
ATOM 904 C CA . TYR A 1 113 ? 11.108 -3.785 2.367 1.00 94.12 113 TYR A CA 1
ATOM 905 C C . TYR A 1 113 ? 10.008 -3.911 3.410 1.00 94.12 113 TYR A C 1
ATOM 907 O O . TYR A 1 113 ? 9.061 -4.675 3.234 1.00 94.12 113 TYR A O 1
ATOM 915 N N . ASN A 1 114 ? 10.139 -3.158 4.497 1.00 94.69 114 ASN A N 1
ATOM 916 C CA . ASN A 1 114 ? 9.143 -3.148 5.557 1.00 94.69 114 ASN A CA 1
ATOM 917 C C . ASN A 1 114 ? 8.124 -2.039 5.301 1.00 94.69 114 ASN A C 1
ATOM 919 O O . ASN A 1 114 ? 8.505 -0.928 4.940 1.00 94.69 114 ASN A O 1
ATOM 923 N N . PHE A 1 115 ? 6.850 -2.338 5.513 1.00 94.81 115 PHE A N 1
ATOM 924 C CA . PHE A 1 115 ? 5.785 -1.346 5.563 1.00 94.81 115 PHE A CA 1
ATOM 925 C C . PHE A 1 115 ? 5.066 -1.458 6.901 1.00 94.81 115 PHE A C 1
ATOM 927 O O . PHE A 1 115 ? 4.966 -2.548 7.475 1.00 94.81 115 PHE A O 1
ATOM 934 N N . THR A 1 116 ? 4.565 -0.331 7.382 1.00 96.12 116 THR A N 1
ATOM 935 C CA . THR A 1 116 ? 3.902 -0.241 8.682 1.00 96.12 116 THR A CA 1
ATOM 936 C C . THR A 1 116 ? 2.458 0.171 8.478 1.00 96.12 116 THR A C 1
ATOM 938 O O . THR A 1 116 ? 2.174 1.004 7.623 1.00 96.12 116 THR A O 1
ATOM 941 N N . VAL A 1 117 ? 1.542 -0.409 9.244 1.00 96.00 117 VAL A N 1
ATOM 942 C CA . VAL A 1 117 ? 0.148 0.025 9.314 1.00 96.00 117 VAL A CA 1
ATOM 943 C C . VAL A 1 117 ? -0.151 0.488 10.726 1.00 96.00 117 VAL A C 1
ATOM 945 O O . VAL A 1 117 ? 0.111 -0.237 11.686 1.00 96.00 117 VAL A O 1
ATOM 948 N N . GLU A 1 118 ? -0.715 1.680 10.834 1.00 95.94 118 GLU A N 1
ATOM 949 C CA . GLU A 1 118 ? -1.022 2.351 12.086 1.00 95.94 118 GLU A CA 1
ATOM 950 C C . GLU A 1 118 ? -2.519 2.649 12.167 1.00 95.94 118 GLU A C 1
ATOM 952 O O . GLU A 1 118 ? -3.173 2.945 11.165 1.00 95.94 118 GLU A O 1
ATOM 957 N N . THR A 1 119 ? -3.080 2.563 13.369 1.00 94.25 119 THR A N 1
ATOM 958 C CA . THR A 1 119 ? -4.446 3.012 13.652 1.00 94.25 119 THR A CA 1
ATOM 959 C C . THR A 1 119 ? -4.408 4.067 14.749 1.00 94.25 119 THR A C 1
ATOM 961 O O . THR A 1 119 ? -3.595 3.951 15.674 1.00 94.25 119 THR A O 1
ATOM 964 N N . PRO A 1 120 ? -5.299 5.070 14.710 1.00 91.94 120 PRO A N 1
ATOM 965 C CA . PRO A 1 120 ? -5.439 5.983 15.825 1.00 91.94 120 PRO A CA 1
ATOM 966 C C . PRO A 1 120 ? -5.912 5.224 17.080 1.00 91.94 120 PRO A C 1
ATOM 968 O O . PRO A 1 120 ? -6.465 4.120 16.969 1.00 91.94 120 PRO A O 1
ATOM 971 N N . PRO A 1 121 ? -5.699 5.813 18.267 1.00 91.50 121 PRO A N 1
ATOM 972 C CA . PRO A 1 121 ? -6.278 5.345 19.520 1.00 91.50 121 PRO A CA 1
ATOM 973 C C . PRO A 1 121 ? -7.778 5.043 19.409 1.00 91.50 121 PRO A C 1
ATOM 975 O O . PRO A 1 121 ? -8.534 5.840 18.851 1.00 91.50 121 PRO A O 1
ATOM 978 N N . ALA A 1 122 ? -8.219 3.899 19.938 1.00 90.12 122 ALA A N 1
ATOM 979 C CA . ALA A 1 122 ? -9.618 3.482 19.886 1.00 90.12 122 ALA A CA 1
ATOM 980 C C . ALA A 1 122 ? -10.087 2.747 21.153 1.00 90.12 122 ALA A C 1
ATOM 982 O O . ALA A 1 122 ? -9.304 2.134 21.886 1.00 90.12 122 ALA A O 1
ATOM 983 N N . GLY A 1 123 ? -11.403 2.792 21.382 1.00 87.56 123 GLY A N 1
ATOM 984 C CA . GLY A 1 123 ? -12.064 2.187 22.537 1.00 87.56 123 GLY A CA 1
ATOM 985 C C . GLY A 1 123 ? -11.852 2.972 23.832 1.00 87.56 123 GLY A C 1
ATOM 986 O O . GLY A 1 123 ? -11.235 4.030 23.839 1.00 87.56 123 GLY A O 1
ATOM 987 N N . ILE A 1 124 ? -12.361 2.436 24.947 1.00 87.00 124 ILE A N 1
ATOM 988 C CA . ILE A 1 124 ? -12.323 3.114 26.260 1.00 87.00 124 ILE A CA 1
ATOM 989 C C . ILE A 1 124 ? -10.894 3.427 26.728 1.00 87.00 124 ILE A C 1
ATOM 991 O O . ILE A 1 124 ? -10.670 4.441 27.376 1.00 87.00 124 ILE A O 1
ATOM 995 N N . ASN A 1 125 ? -9.937 2.562 26.390 1.00 85.31 125 ASN A N 1
ATOM 996 C CA . ASN A 1 125 ? -8.545 2.691 26.822 1.00 85.31 125 ASN A CA 1
ATOM 997 C C . ASN A 1 125 ? -7.654 3.392 25.788 1.00 85.31 125 ASN A C 1
ATOM 999 O O . ASN A 1 125 ? -6.439 3.374 25.956 1.00 85.31 125 ASN A O 1
ATOM 1003 N N . GLU A 1 126 ? -8.229 3.937 24.707 1.00 87.88 126 GLU A N 1
ATOM 1004 C CA . GLU A 1 126 ? -7.480 4.667 23.675 1.00 87.88 126 GLU A CA 1
ATOM 1005 C C . GLU A 1 126 ? -6.270 3.877 23.132 1.00 87.88 126 GLU A C 1
ATOM 1007 O O . GLU A 1 126 ? -5.165 4.389 22.961 1.00 87.88 126 GLU A O 1
ATOM 1012 N N . MET A 1 127 ? -6.458 2.585 22.849 1.00 83.81 127 MET A N 1
ATOM 1013 C CA . MET A 1 127 ? -5.370 1.744 22.348 1.00 83.81 127 MET A CA 1
ATOM 1014 C C . MET A 1 127 ? -5.153 1.973 20.854 1.00 83.81 127 MET A C 1
ATOM 1016 O O . MET A 1 127 ? -6.099 1.892 20.069 1.00 83.81 127 MET A O 1
ATOM 1020 N N . SER A 1 128 ? -3.906 2.215 20.455 1.00 87.62 128 SER A N 1
ATOM 1021 C CA . SER A 1 128 ? -3.481 2.261 19.056 1.00 87.62 128 SER A CA 1
ATOM 1022 C C . SER A 1 128 ? -2.810 0.952 18.638 1.00 87.62 128 SER A C 1
ATOM 1024 O O . SER A 1 128 ? -2.299 0.190 19.463 1.00 87.62 128 SER A O 1
ATOM 1026 N N . LEU A 1 129 ? -2.815 0.682 17.336 1.00 85.56 129 LEU A N 1
ATOM 1027 C CA . LEU A 1 129 ? -2.134 -0.455 16.732 1.00 85.56 129 LEU A CA 1
ATOM 1028 C C . LEU A 1 129 ? -1.037 0.060 15.802 1.00 85.56 129 LEU A C 1
ATOM 1030 O O . LEU A 1 129 ? -1.280 0.964 15.011 1.00 85.56 129 LEU A O 1
ATOM 1034 N N . CYS A 1 130 ? 0.144 -0.552 15.869 1.00 92.19 130 CYS A N 1
ATOM 1035 C CA . CYS A 1 130 ? 1.237 -0.357 14.921 1.00 92.19 130 CYS A CA 1
ATOM 1036 C C . CYS A 1 130 ? 1.754 -1.743 14.517 1.00 92.19 130 CYS A C 1
ATOM 1038 O O . CYS A 1 130 ? 2.290 -2.481 15.345 1.00 92.19 130 CYS A O 1
ATOM 1040 N N . MET A 1 131 ? 1.524 -2.140 13.267 1.00 91.94 131 MET A N 1
ATOM 1041 C CA . MET A 1 131 ? 1.937 -3.437 12.729 1.00 91.94 131 MET A CA 1
ATOM 1042 C C . MET A 1 131 ? 2.938 -3.248 11.604 1.00 91.94 131 MET A C 1
ATOM 1044 O O . MET A 1 131 ? 2.623 -2.615 10.601 1.00 91.94 131 MET A O 1
ATOM 1048 N N . THR A 1 132 ? 4.096 -3.886 11.722 1.00 94.06 132 THR A N 1
ATOM 1049 C CA . THR A 1 132 ? 5.113 -3.893 10.668 1.00 94.06 132 THR A CA 1
ATOM 1050 C C . THR A 1 132 ? 5.103 -5.231 9.949 1.00 94.06 132 THR A C 1
ATOM 1052 O O . THR A 1 132 ? 5.235 -6.283 10.571 1.00 94.06 132 THR A O 1
ATOM 1055 N N . ASN A 1 133 ? 4.981 -5.193 8.627 1.00 92.88 133 ASN A N 1
ATOM 1056 C CA . ASN A 1 133 ? 5.114 -6.353 7.755 1.00 92.88 133 ASN A CA 1
ATOM 1057 C C . ASN A 1 133 ? 6.226 -6.128 6.732 1.00 92.88 133 ASN A C 1
ATOM 1059 O O . ASN A 1 133 ? 6.705 -5.012 6.544 1.00 92.88 133 ASN A O 1
ATOM 1063 N N . GLN A 1 134 ? 6.639 -7.205 6.066 1.00 93.25 134 GLN A N 1
ATOM 1064 C CA . GLN A 1 134 ? 7.714 -7.183 5.082 1.00 93.25 134 GLN A CA 1
ATOM 1065 C C . GLN A 1 134 ? 7.251 -7.750 3.745 1.00 93.25 134 GLN A C 1
ATOM 1067 O O . GLN A 1 134 ? 6.512 -8.733 3.692 1.00 93.25 134 GLN A O 1
ATOM 1072 N N . VAL A 1 135 ? 7.751 -7.150 2.671 1.00 92.94 135 VAL A N 1
ATOM 1073 C CA . VAL A 1 135 ? 7.641 -7.650 1.306 1.00 92.94 135 VAL A CA 1
ATOM 1074 C C . VAL A 1 135 ? 9.033 -7.764 0.691 1.00 92.94 135 VAL A C 1
ATOM 1076 O O . VAL A 1 135 ? 9.858 -6.858 0.821 1.00 92.94 135 VAL A O 1
ATOM 1079 N N . GLU A 1 136 ? 9.331 -8.894 0.059 1.00 93.81 136 GLU A N 1
ATOM 1080 C CA . GLU A 1 136 ? 10.574 -9.107 -0.678 1.00 93.81 136 GLU A CA 1
ATOM 1081 C C . GLU A 1 136 ? 10.341 -8.827 -2.165 1.00 93.81 136 GLU A C 1
ATOM 1083 O O . GLU A 1 136 ? 9.453 -9.406 -2.786 1.00 93.81 136 GLU A O 1
ATOM 1088 N N . ILE A 1 137 ? 11.145 -7.945 -2.746 1.00 91.12 137 ILE A N 1
ATOM 1089 C CA . ILE A 1 137 ? 11.183 -7.707 -4.187 1.00 91.12 137 ILE A CA 1
ATOM 1090 C C . ILE A 1 137 ? 12.348 -8.510 -4.759 1.00 91.12 137 ILE A C 1
ATOM 1092 O O . ILE A 1 137 ? 13.465 -8.395 -4.247 1.00 91.12 137 ILE A O 1
ATOM 1096 N N . LYS A 1 138 ? 12.096 -9.327 -5.786 1.00 89.06 138 LYS A N 1
ATOM 1097 C CA . LYS A 1 138 ? 13.147 -9.987 -6.580 1.00 89.06 138 LYS A CA 1
ATOM 1098 C C . LYS A 1 138 ? 12.820 -9.929 -8.058 1.00 89.06 138 LYS A C 1
ATOM 1100 O O . LYS A 1 138 ? 11.759 -10.420 -8.423 1.00 89.06 138 LYS A O 1
ATOM 1105 N N . GLY A 1 139 ? 13.733 -9.445 -8.887 1.00 81.69 139 GLY A N 1
ATOM 1106 C CA . GLY A 1 139 ? 13.548 -9.330 -10.334 1.00 81.69 139 GLY A CA 1
ATOM 1107 C C . GLY A 1 139 ? 12.514 -8.272 -10.725 1.00 81.69 139 GLY A C 1
ATOM 1108 O O . GLY A 1 139 ? 11.842 -7.682 -9.871 1.00 81.69 139 GLY A O 1
ATOM 1109 N N . ALA A 1 140 ? 12.372 -8.048 -12.029 1.00 79.44 140 ALA A N 1
ATOM 1110 C CA . ALA A 1 140 ? 11.443 -7.074 -12.594 1.00 79.44 140 ALA A CA 1
ATOM 1111 C C . ALA A 1 140 ? 10.221 -7.728 -13.250 1.00 79.44 140 ALA A C 1
ATOM 1113 O O . ALA A 1 140 ? 10.252 -8.895 -13.616 1.00 79.44 140 ALA A O 1
ATOM 1114 N N . ALA A 1 141 ? 9.122 -6.983 -13.397 1.00 73.38 141 ALA A N 1
ATOM 1115 C CA . ALA A 1 141 ? 7.912 -7.484 -14.056 1.00 73.38 141 ALA A CA 1
ATOM 1116 C C . ALA A 1 141 ? 8.144 -7.906 -15.512 1.00 73.38 141 ALA A C 1
ATOM 1118 O O . ALA A 1 141 ? 7.428 -8.765 -16.010 1.00 73.38 141 ALA A O 1
ATOM 1119 N N . TYR A 1 142 ? 9.141 -7.292 -16.148 1.00 67.06 142 TYR A N 1
ATOM 1120 C CA . TYR A 1 142 ? 9.625 -7.593 -17.489 1.00 67.06 142 TYR A CA 1
ATOM 1121 C C . TYR A 1 142 ? 11.069 -8.111 -17.398 1.00 67.06 142 TYR A C 1
ATOM 1123 O O . TYR A 1 142 ? 11.979 -7.542 -17.996 1.00 67.06 142 TYR A O 1
ATOM 1131 N N . ASP A 1 143 ? 11.299 -9.113 -16.543 1.00 51.25 143 ASP A N 1
ATOM 1132 C CA . ASP A 1 143 ? 12.582 -9.841 -16.484 1.00 51.25 143 ASP A CA 1
ATOM 1133 C C . ASP A 1 143 ? 12.725 -10.838 -17.650 1.00 51.25 143 ASP A C 1
ATOM 1135 O O . ASP A 1 143 ? 13.765 -11.463 -17.849 1.00 51.25 143 ASP A O 1
ATOM 1139 N N . ASP A 1 144 ? 11.669 -10.963 -18.453 1.00 46.22 144 ASP A N 1
ATOM 1140 C CA . ASP A 1 144 ? 11.670 -11.544 -19.780 1.00 46.22 144 ASP A CA 1
ATOM 1141 C C . ASP A 1 144 ? 12.741 -10.803 -20.583 1.00 46.22 144 ASP A C 1
ATOM 1143 O O . ASP A 1 144 ? 12.590 -9.614 -20.865 1.00 46.22 144 ASP A O 1
ATOM 1147 N N . PHE A 1 145 ? 13.849 -11.499 -20.857 1.00 45.66 145 PHE A N 1
ATOM 1148 C CA . PHE A 1 145 ? 14.969 -11.077 -21.690 1.00 45.66 145 PHE A CA 1
ATOM 1149 C C . PHE A 1 145 ? 14.604 -9.879 -22.567 1.00 45.66 145 PHE A C 1
ATOM 1151 O O . PHE A 1 145 ? 13.884 -10.017 -23.557 1.00 45.66 145 PHE A O 1
ATOM 1158 N N . VAL A 1 146 ? 15.149 -8.700 -22.247 1.00 44.56 146 VAL A N 1
ATOM 1159 C CA . VAL A 1 146 ? 15.411 -7.777 -23.341 1.00 44.56 146 VAL A CA 1
ATOM 1160 C C . VAL A 1 146 ? 16.417 -8.534 -24.187 1.00 44.56 146 VAL A C 1
ATOM 1162 O O . VAL A 1 146 ? 17.595 -8.595 -23.824 1.00 44.56 146 VAL A O 1
ATOM 1165 N N . ASP A 1 147 ? 15.938 -9.156 -25.260 1.00 44.94 147 ASP A N 1
ATOM 1166 C CA . ASP A 1 147 ? 16.778 -9.540 -26.376 1.00 44.94 147 ASP A CA 1
ATOM 1167 C C . ASP A 1 147 ? 17.291 -8.218 -26.931 1.00 44.94 147 ASP A C 1
ATOM 1169 O O . ASP A 1 147 ? 16.706 -7.554 -27.786 1.00 44.94 147 ASP A O 1
ATOM 1173 N N . ARG A 1 148 ? 18.325 -7.703 -26.270 1.00 50.03 148 ARG A N 1
ATOM 1174 C CA . ARG A 1 148 ? 19.177 -6.720 -26.885 1.00 50.03 148 ARG A CA 1
ATOM 1175 C C . ARG A 1 148 ? 19.927 -7.582 -27.863 1.00 50.03 148 ARG A C 1
ATOM 1177 O O . ARG A 1 148 ? 20.889 -8.230 -27.464 1.00 50.03 148 ARG A O 1
ATOM 1184 N N . ASP A 1 149 ? 19.440 -7.607 -29.096 1.00 54.56 149 ASP A N 1
ATOM 1185 C CA . ASP A 1 149 ? 20.248 -7.982 -30.240 1.00 54.56 149 ASP A CA 1
ATOM 1186 C C . ASP A 1 149 ? 21.456 -7.051 -30.211 1.00 54.56 149 ASP A C 1
ATOM 1188 O O . ASP A 1 149 ? 21.443 -5.924 -30.712 1.00 54.56 149 ASP A O 1
ATOM 1192 N N . VAL A 1 150 ? 22.481 -7.473 -29.483 1.00 58.84 150 VAL A N 1
ATOM 1193 C CA . VAL A 1 150 ? 23.761 -6.810 -29.477 1.00 58.84 150 VAL A CA 1
ATOM 1194 C C . VAL A 1 150 ? 24.575 -7.524 -30.517 1.00 58.84 150 VAL A C 1
ATOM 1196 O O . VAL A 1 150 ? 24.856 -8.717 -30.418 1.00 58.84 150 VAL A O 1
ATOM 1199 N N . LEU A 1 151 ? 24.917 -6.762 -31.545 1.00 62.94 151 LEU A N 1
ATOM 1200 C CA . LEU A 1 151 ? 25.899 -7.171 -32.520 1.00 62.94 151 LEU A CA 1
ATOM 1201 C C . LEU A 1 151 ? 27.147 -7.629 -31.761 1.00 62.94 151 LEU A C 1
ATOM 1203 O O . LEU A 1 151 ? 27.639 -6.911 -30.890 1.00 62.94 151 LEU A O 1
ATOM 1207 N N . ALA A 1 152 ? 27.647 -8.826 -32.063 1.00 64.81 152 ALA A N 1
ATOM 1208 C CA . ALA A 1 152 ? 28.820 -9.367 -31.378 1.00 64.81 152 ALA A CA 1
ATOM 1209 C C . ALA A 1 152 ? 30.056 -8.454 -31.537 1.00 64.81 152 ALA A C 1
ATOM 1211 O O . ALA A 1 152 ? 30.933 -8.429 -30.679 1.00 64.81 152 ALA A O 1
ATOM 1212 N N . ASP A 1 153 ? 30.105 -7.672 -32.618 1.00 67.81 153 ASP A N 1
ATOM 1213 C CA . A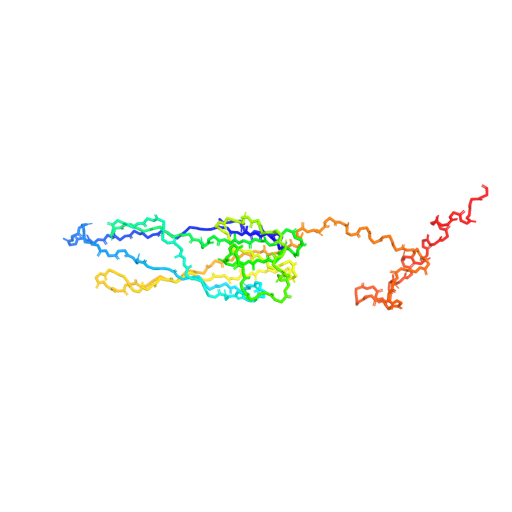SP A 1 153 ? 31.096 -6.630 -32.899 1.00 67.81 153 ASP A CA 1
ATOM 1214 C C . ASP A 1 153 ? 30.796 -5.278 -32.233 1.00 67.81 153 ASP A C 1
ATOM 1216 O O . ASP A 1 153 ? 31.719 -4.495 -32.011 1.00 67.81 153 ASP A O 1
ATOM 1220 N N . LEU A 1 154 ? 29.543 -5.009 -31.854 1.00 72.56 154 LEU A N 1
ATOM 1221 C CA . LEU A 1 154 ? 29.155 -3.809 -31.112 1.00 72.56 154 LEU A CA 1
ATOM 1222 C C . LEU A 1 154 ? 28.273 -4.152 -29.896 1.00 72.56 154 LEU A C 1
ATOM 1224 O O . LEU A 1 154 ? 27.118 -3.725 -29.822 1.00 72.56 154 LEU A O 1
ATOM 1228 N N . PRO A 1 155 ? 28.820 -4.875 -28.898 1.00 68.75 155 PRO A N 1
ATOM 1229 C CA . PRO A 1 155 ? 28.060 -5.376 -27.754 1.00 68.75 155 PRO A CA 1
ATOM 1230 C C . PRO A 1 155 ? 27.629 -4.286 -26.761 1.00 68.75 155 PRO A C 1
ATOM 1232 O O . PRO A 1 155 ? 26.938 -4.558 -25.780 1.00 68.75 155 PRO A O 1
ATOM 1235 N N . PHE A 1 156 ? 28.024 -3.033 -26.995 1.00 76.56 156 PHE A N 1
ATOM 1236 C CA . PHE A 1 156 ? 27.675 -1.892 -26.157 1.00 76.56 156 PHE A CA 1
ATOM 1237 C C . PHE A 1 156 ? 27.243 -0.720 -27.052 1.00 76.56 156 PHE A C 1
ATOM 1239 O O . PHE A 1 156 ? 28.102 -0.011 -27.575 1.00 76.56 156 PHE A O 1
ATOM 1246 N N . PRO A 1 157 ? 25.930 -0.460 -27.217 1.00 63.72 157 PRO A N 1
ATOM 1247 C CA . PRO A 1 157 ? 25.416 0.587 -28.113 1.00 63.72 157 PRO A CA 1
ATOM 1248 C C . PRO A 1 157 ? 25.908 2.010 -27.798 1.00 63.72 157 PRO A C 1
ATOM 1250 O O . PRO A 1 157 ? 25.919 2.871 -28.670 1.00 63.72 157 PRO A O 1
ATOM 1253 N N . VAL A 1 158 ? 26.344 2.261 -26.557 1.00 69.94 158 VAL A N 1
ATOM 1254 C CA . VAL A 1 158 ? 26.908 3.549 -26.100 1.00 69.94 158 VAL A CA 1
ATOM 1255 C C . VAL A 1 158 ? 28.450 3.505 -26.071 1.00 69.94 158 VAL A C 1
ATOM 1257 O O . VAL A 1 158 ? 29.094 4.328 -25.427 1.00 69.94 158 VAL A O 1
ATOM 1260 N N . GLN A 1 159 ? 29.055 2.497 -26.715 1.00 65.56 159 GLN A N 1
ATOM 1261 C CA . GLN A 1 159 ? 30.500 2.199 -26.776 1.00 65.56 159 GLN A CA 1
ATOM 1262 C C . GLN A 1 159 ? 31.210 2.080 -25.41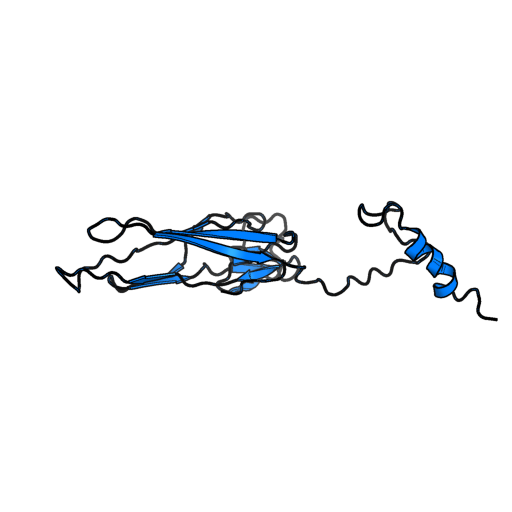8 1.00 65.56 159 GLN A C 1
ATOM 1264 O O . GLN A 1 159 ? 32.421 1.900 -25.349 1.00 65.56 159 GLN A O 1
ATOM 1269 N N . THR A 1 160 ? 30.449 2.143 -24.330 1.00 71.44 160 THR A N 1
ATOM 1270 C CA . THR A 1 160 ? 30.936 2.062 -22.962 1.00 71.44 160 THR A CA 1
ATOM 1271 C C . THR A 1 160 ? 30.264 0.860 -22.310 1.00 71.44 160 THR A C 1
ATOM 1273 O O . THR A 1 160 ? 29.029 0.834 -22.223 1.00 71.44 160 THR A O 1
ATOM 1276 N N . PRO A 1 161 ? 31.038 -0.141 -21.869 1.00 71.69 161 PRO A N 1
ATOM 1277 C CA . PRO A 1 161 ? 30.512 -1.260 -21.106 1.00 71.69 161 PRO A CA 1
ATOM 1278 C C . PRO A 1 161 ? 29.769 -0.764 -19.862 1.00 71.69 161 PRO A C 1
ATOM 1280 O O . PRO A 1 161 ? 30.208 0.165 -19.181 1.00 71.69 161 PRO A O 1
ATOM 1283 N N . GLY A 1 162 ? 28.633 -1.389 -19.546 1.00 72.38 162 GLY A N 1
ATOM 1284 C CA . GLY A 1 162 ? 27.978 -1.169 -18.256 1.00 72.38 162 GLY A CA 1
ATOM 1285 C C . GLY A 1 162 ? 28.891 -1.596 -17.101 1.00 72.38 162 GLY A C 1
ATOM 1286 O O . GLY A 1 162 ? 29.785 -2.422 -17.281 1.00 72.38 162 GLY A O 1
ATOM 1287 N N . TRP A 1 163 ? 28.648 -1.085 -15.889 1.00 73.69 163 TRP A N 1
ATOM 1288 C CA . TRP A 1 163 ? 29.459 -1.416 -14.702 1.00 73.69 163 TRP A CA 1
ATOM 1289 C C . TRP A 1 163 ? 29.562 -2.930 -14.430 1.00 73.69 163 TRP A C 1
ATOM 1291 O O . TRP A 1 163 ? 30.532 -3.393 -13.841 1.00 73.69 163 TRP A O 1
ATOM 1301 N N . ASN A 1 164 ? 28.566 -3.703 -14.867 1.00 70.31 164 ASN A N 1
ATOM 1302 C CA . ASN A 1 164 ? 28.495 -5.157 -14.750 1.00 70.31 164 ASN A CA 1
ATOM 1303 C C . ASN A 1 164 ? 29.285 -5.919 -15.837 1.00 70.31 164 ASN A C 1
ATOM 1305 O O . ASN A 1 164 ? 29.491 -7.124 -15.687 1.00 70.31 164 ASN A O 1
ATOM 1309 N N . TRP A 1 165 ? 29.721 -5.234 -16.899 1.00 76.62 165 TRP A N 1
ATOM 1310 C CA . TRP A 1 165 ? 30.427 -5.796 -18.059 1.00 76.62 165 TRP A CA 1
ATOM 1311 C C . TRP A 1 165 ? 31.887 -5.344 -18.194 1.00 76.62 165 TRP A C 1
ATOM 1313 O O . TRP A 1 165 ? 32.625 -5.958 -18.960 1.00 76.62 165 TRP A O 1
ATOM 1323 N N . ALA A 1 166 ? 32.315 -4.325 -17.443 1.00 77.25 166 ALA A N 1
ATOM 1324 C CA . ALA A 1 166 ? 33.693 -3.838 -17.460 1.00 77.25 166 ALA A CA 1
ATOM 1325 C C . ALA A 1 166 ? 34.709 -4.965 -17.165 1.00 77.25 166 ALA A C 1
ATOM 1327 O O . ALA A 1 166 ? 34.617 -5.644 -16.137 1.00 77.25 166 ALA A O 1
ATOM 1328 N N . GLY A 1 167 ? 35.670 -5.172 -18.066 1.00 78.00 167 GLY A N 1
ATOM 1329 C CA . GLY A 1 167 ? 36.687 -6.231 -18.003 1.00 78.00 167 GLY A CA 1
ATOM 1330 C C . GLY A 1 167 ? 36.207 -7.624 -18.438 1.00 78.00 167 GLY A C 1
ATOM 1331 O O . GLY A 1 167 ? 36.971 -8.589 -18.365 1.00 78.00 167 GLY A O 1
ATOM 1332 N N . LYS A 1 168 ? 34.947 -7.761 -18.864 1.00 81.56 168 LYS A N 1
ATOM 1333 C CA . LYS A 1 168 ? 34.325 -9.014 -19.335 1.00 81.56 168 LYS A CA 1
ATOM 1334 C C . LYS A 1 168 ? 33.808 -8.914 -20.773 1.00 81.56 168 LYS A C 1
ATOM 1336 O O . LYS A 1 168 ? 33.048 -9.771 -21.213 1.00 81.56 168 LYS A O 1
ATOM 1341 N N . GLU A 1 169 ? 34.220 -7.886 -21.504 1.00 82.12 169 GLU A N 1
ATOM 1342 C CA . GLU A 1 169 ? 33.770 -7.577 -22.864 1.00 82.12 169 GLU A CA 1
ATOM 1343 C C . GLU A 1 169 ? 34.091 -8.717 -23.842 1.00 82.12 169 GLU A C 1
ATOM 1345 O O . GLU A 1 169 ? 33.277 -9.036 -24.709 1.00 82.12 169 GLU A O 1
ATOM 1350 N N . HIS A 1 170 ? 35.234 -9.383 -23.630 1.00 79.50 170 HIS A N 1
ATOM 1351 C CA . HIS A 1 170 ? 35.719 -10.500 -24.445 1.00 79.50 170 HIS A CA 1
ATOM 1352 C C . HIS A 1 170 ? 34.717 -11.654 -24.559 1.00 79.50 170 HIS A C 1
ATOM 1354 O O . HIS A 1 170 ? 34.601 -12.268 -25.612 1.00 79.50 170 HIS A O 1
ATOM 1360 N N . ILE A 1 171 ? 33.911 -11.895 -23.518 1.00 81.81 171 ILE A N 1
ATOM 1361 C CA . ILE A 1 171 ? 32.901 -12.964 -23.513 1.00 81.81 171 ILE A CA 1
ATOM 1362 C C . ILE A 1 171 ? 31.920 -12.804 -24.682 1.00 81.81 171 ILE A C 1
ATOM 1364 O O . ILE A 1 171 ? 31.448 -13.802 -25.220 1.00 81.81 171 ILE A O 1
ATOM 1368 N N . ILE A 1 172 ? 31.615 -11.563 -25.076 1.00 77.62 172 ILE A N 1
ATOM 1369 C CA . ILE A 1 172 ? 30.720 -11.284 -26.201 1.00 77.62 172 ILE A CA 1
ATOM 1370 C C . ILE A 1 172 ? 31.518 -11.111 -27.499 1.00 77.62 172 ILE A C 1
ATOM 1372 O O . ILE A 1 172 ? 31.132 -11.672 -28.523 1.00 77.62 172 ILE A O 1
ATOM 1376 N N . THR A 1 173 ? 32.644 -10.387 -27.481 1.00 77.12 173 THR A N 1
ATOM 1377 C CA . THR A 1 173 ? 33.405 -10.116 -28.716 1.00 77.12 173 THR A CA 1
ATOM 1378 C C . THR A 1 173 ? 34.053 -11.366 -29.310 1.00 77.12 173 THR A C 1
ATOM 1380 O O . THR A 1 173 ? 34.147 -11.477 -30.534 1.00 77.12 173 THR A O 1
ATOM 1383 N N . ASP A 1 174 ? 34.435 -12.344 -28.486 1.00 81.62 174 ASP A N 1
ATOM 1384 C CA . ASP A 1 174 ? 35.032 -13.611 -28.939 1.00 81.62 174 ASP A CA 1
ATOM 1385 C C . ASP A 1 174 ? 34.007 -14.507 -29.657 1.00 81.62 174 ASP A C 1
ATOM 1387 O O . ASP A 1 174 ? 34.369 -15.393 -30.431 1.00 81.62 174 ASP A O 1
ATOM 1391 N N . LEU A 1 175 ? 32.709 -14.250 -29.461 1.00 78.94 175 LEU A N 1
ATOM 1392 C CA . LEU A 1 175 ? 31.628 -14.945 -30.162 1.00 78.94 175 LEU A CA 1
ATOM 1393 C C . LEU A 1 175 ? 31.380 -14.389 -31.571 1.00 78.94 175 LEU A C 1
ATOM 1395 O O . LEU A 1 175 ? 30.599 -14.975 -32.322 1.00 78.94 175 LEU A O 1
ATOM 1399 N N . SER A 1 176 ? 32.040 -13.294 -31.964 1.00 78.06 176 SER A N 1
ATOM 1400 C CA . SER A 1 176 ? 31.823 -12.645 -33.264 1.00 78.06 176 SER A CA 1
ATOM 1401 C C . SER A 1 176 ? 32.134 -13.556 -34.454 1.00 78.06 176 SER A C 1
ATOM 1403 O O . SER A 1 176 ? 31.361 -13.603 -35.410 1.00 78.06 176 SER A O 1
ATOM 1405 N N . ASP A 1 177 ? 33.203 -14.349 -34.394 1.00 79.12 177 ASP A N 1
ATOM 1406 C CA . ASP A 1 177 ? 33.564 -15.272 -35.478 1.00 79.12 177 ASP A CA 1
ATOM 1407 C C . ASP A 1 177 ? 32.568 -16.429 -35.627 1.00 79.12 177 ASP A C 1
ATOM 1409 O O . ASP A 1 177 ? 32.297 -16.878 -36.746 1.00 79.12 177 ASP A O 1
ATOM 1413 N N . TRP A 1 178 ? 31.994 -16.887 -34.510 1.00 78.94 178 TRP A N 1
ATOM 1414 C CA . TRP A 1 178 ? 30.907 -17.865 -34.506 1.00 78.94 178 TRP A CA 1
ATOM 1415 C C . TRP A 1 178 ? 29.617 -17.255 -35.070 1.00 78.94 178 TRP A C 1
ATOM 1417 O O . TRP A 1 178 ? 29.012 -17.848 -35.964 1.00 78.94 178 TRP A O 1
ATOM 1427 N N . TYR A 1 179 ? 29.248 -16.053 -34.617 1.00 75.81 179 TYR A N 1
ATOM 1428 C CA . TYR A 1 179 ? 28.051 -15.326 -35.055 1.00 75.81 179 TYR A CA 1
ATOM 1429 C C . TYR A 1 179 ? 28.066 -15.051 -36.565 1.00 75.81 179 TYR A C 1
ATOM 1431 O O . TYR A 1 179 ? 27.105 -15.352 -37.269 1.00 75.81 179 TYR A O 1
ATOM 1439 N N . TYR A 1 180 ? 29.197 -14.571 -37.089 1.00 81.25 180 TYR A N 1
ATOM 1440 C CA . TYR A 1 180 ? 29.388 -14.321 -38.521 1.00 81.25 180 TYR A CA 1
ATOM 1441 C C . TYR A 1 180 ? 29.772 -15.573 -39.322 1.00 81.25 180 TYR A C 1
ATOM 1443 O O . TYR A 1 180 ? 30.033 -15.476 -40.520 1.00 81.25 180 TYR A O 1
ATOM 1451 N N . MET A 1 181 ? 29.814 -16.749 -38.687 1.00 77.62 181 MET A N 1
ATOM 1452 C CA . MET A 1 181 ? 30.146 -18.032 -39.315 1.00 77.62 181 MET A CA 1
ATOM 1453 C C . MET A 1 181 ? 31.451 -18.003 -40.130 1.00 77.62 181 MET A C 1
ATOM 1455 O O . MET A 1 181 ? 31.585 -18.732 -41.115 1.00 77.62 181 MET A O 1
ATOM 1459 N N . LYS A 1 182 ? 32.438 -17.195 -39.720 1.00 71.00 182 LYS A N 1
ATOM 1460 C CA . LYS A 1 182 ? 33.675 -16.957 -40.491 1.00 71.00 182 LYS A CA 1
ATOM 1461 C C . LYS A 1 182 ? 34.539 -18.209 -40.679 1.00 71.00 182 LYS A C 1
ATOM 1463 O O . LYS A 1 182 ? 35.385 -18.236 -41.564 1.00 71.00 182 LYS A O 1
ATOM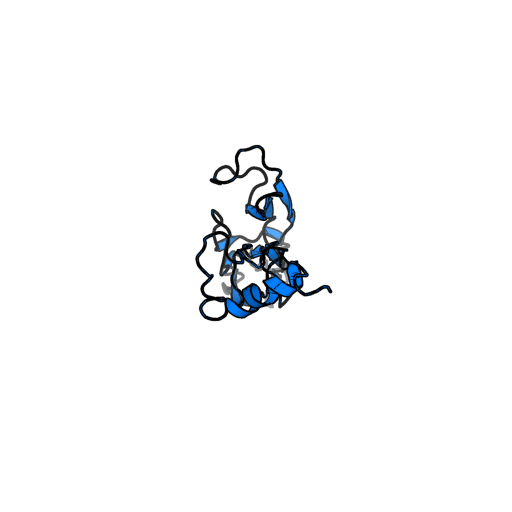 1468 N N . ASN A 1 183 ? 34.288 -19.256 -39.891 1.00 65.75 183 ASN A N 1
ATOM 1469 C CA . ASN A 1 183 ? 34.997 -20.537 -39.947 1.00 65.75 183 ASN A CA 1
ATOM 1470 C C . ASN A 1 183 ? 34.202 -21.676 -40.615 1.00 65.75 183 ASN A C 1
ATOM 1472 O O . ASN A 1 183 ? 34.603 -22.836 -40.505 1.00 65.75 183 ASN A O 1
ATOM 1476 N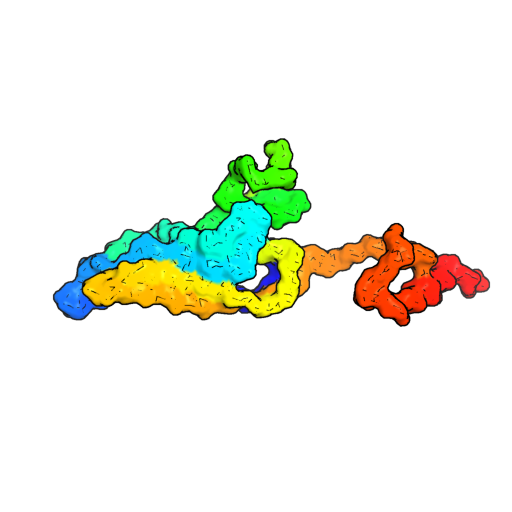 N . ARG A 1 184 ? 33.093 -21.395 -41.317 1.00 55.66 184 ARG A N 1
ATOM 1477 C CA . ARG A 1 184 ? 32.467 -22.398 -42.197 1.00 55.66 184 ARG A CA 1
ATOM 1478 C C . ARG A 1 184 ? 33.315 -22.562 -43.465 1.00 55.66 184 ARG A C 1
ATOM 1480 O O . ARG A 1 184 ? 33.216 -21.751 -44.380 1.00 55.66 184 ARG A O 1
ATOM 1487 N N . LYS A 1 185 ? 34.166 -23.591 -43.479 1.00 51.53 185 LYS A N 1
ATOM 1488 C CA . LYS A 1 185 ? 34.671 -24.203 -44.717 1.00 51.53 185 LYS A CA 1
ATOM 1489 C C . LYS A 1 185 ? 33.612 -25.109 -45.327 1.00 51.53 185 LYS A C 1
ATOM 1491 O O . LYS A 1 185 ? 32.887 -25.754 -44.537 1.00 51.53 185 LYS A O 1
#

Secondary structure (DSSP, 8-state):
--SEEEET-EE---EEEE---SS-TT---S-S--EEE-S---TT--SEEEPEEEEE-SSEEEEEPPPEEEETTT--EESSSS-SS-TT--S-SPEEEEES-EEPPTTPPSEEEEEEEEEEEETTTTEEEEEEEEEEEEEETT-S-------TT---TTSS--TTTTT-THHHHTTHHHHTTTT--

Foldseek 3Di:
DAQEDAALDWDKDKDKWADADPVDRQQQWTFPWKWKQWPDAFPPDDSIGIWDWPDDPSGMTMTIAQWWKAFPPQSHIDNDQQDPDDPPCPVPTHIGTNGRTGHHHQPDDWDKTKMWMKTFQIDPVRDIDIDIDIHTYDHGPPNPDPPPVAQLCGNDPVSDDDPVCVPPNCVSVVCNCVVVVVVDD

Organism: NCBI:txid1053205

pLDDT: mean 83.25, std 13.02, range [44.56, 97.19]

Sequence (185 aa):
VPSKLHSGYGFTYEVNGKYKNDWNANYPGVFTEATAQYPFADEGLKTTQDLERVSNTGLTSKFLPKNMYLSEITGLVFDSKRPTKSLYWDGQEKIIDGGRKWYAPLKKKDGKYNFTVETPPAGINEMSLCMTNQVEIKGAAYDDFVDRDVLADLPFPVQTPGWNWAGKEHIITDLSDWYYMKNRK

InterPro domains:
  IPR059947 PXO2-28, C-terminal domain [PF27438] (4-142)